Protein AF-A0A0P1IPS3-F1 (afdb_monomer)

Organism: NCBI:txid1715693

Foldseek 3Di:
DVVVVVVVVVVVVVDPPDDPVVVCVVVVVVVVLVVLVVVQVVVVVVLLVQLQVLLVVLQVVLLADPDADEPVNQVVSVVSSCVRSVAPDFKKKKKWKWFAAPVVRFIHTPFIDIDTPDDTDDPVNRRVCVVVDDDDDHLQMKIWIKMWGKDAGPDPSPPGIDIRIDIDIDGRDPHRTRHHDD

Structure (mmCIF, N/CA/C/O backbone):
data_AF-A0A0P1IPS3-F1
#
_entry.id   AF-A0A0P1IPS3-F1
#
loop_
_atom_site.group_PDB
_atom_site.id
_atom_site.type_symbol
_atom_site.labe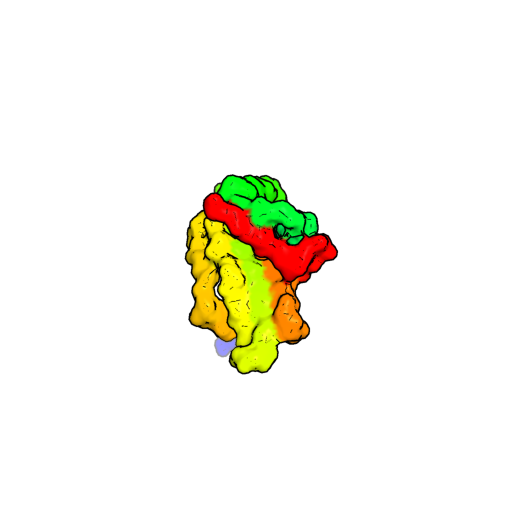l_atom_id
_atom_site.label_alt_id
_atom_site.label_comp_id
_atom_site.label_asym_id
_atom_site.label_entity_id
_atom_site.label_seq_id
_atom_site.pdbx_PDB_ins_code
_atom_site.Cartn_x
_atom_site.Cartn_y
_atom_site.Cartn_z
_atom_site.occupancy
_atom_site.B_iso_or_equiv
_atom_site.auth_seq_id
_atom_site.auth_comp_id
_atom_site.auth_asym_id
_atom_site.auth_atom_id
_atom_site.pdbx_PDB_model_num
ATOM 1 N N . MET A 1 1 ? -23.878 -20.417 36.120 1.00 55.56 1 MET A N 1
ATOM 2 C CA . MET A 1 1 ? -23.451 -19.011 36.309 1.00 55.56 1 MET A CA 1
ATOM 3 C C . MET A 1 1 ? -24.143 -18.070 35.320 1.00 55.56 1 MET A C 1
ATOM 5 O O . MET A 1 1 ? -24.856 -17.188 35.774 1.00 55.56 1 MET A O 1
ATOM 9 N N . PHE A 1 2 ? -24.076 -18.334 34.008 1.00 64.19 2 PHE A N 1
ATOM 10 C CA . PHE A 1 2 ? -24.737 -17.536 32.955 1.00 64.19 2 PHE A CA 1
ATOM 11 C C . PHE A 1 2 ? -26.251 -17.304 33.134 1.00 64.19 2 PHE A C 1
ATOM 13 O O . PHE A 1 2 ? -26.711 -16.180 32.969 1.00 64.19 2 PHE A O 1
ATOM 20 N N . LYS A 1 3 ? -27.027 -18.319 33.550 1.00 69.88 3 LYS A N 1
ATOM 21 C CA . LYS A 1 3 ? -28.484 -18.165 33.756 1.00 69.88 3 LYS A CA 1
ATOM 22 C C . LYS A 1 3 ? -28.847 -17.147 34.843 1.00 69.88 3 LYS A C 1
ATOM 24 O O . LYS A 1 3 ? -29.790 -16.393 34.667 1.00 69.88 3 LYS A O 1
ATOM 29 N N . LYS A 1 4 ? -28.082 -17.086 35.942 1.00 74.69 4 LYS A N 1
ATOM 30 C CA . LYS A 1 4 ? -28.314 -16.098 37.014 1.00 74.69 4 LYS A CA 1
ATOM 31 C C . LYS A 1 4 ? -28.021 -14.677 36.535 1.00 74.69 4 LYS A C 1
ATOM 33 O O . LYS A 1 4 ? -28.756 -13.764 36.882 1.00 74.69 4 LYS A O 1
ATOM 38 N N . PHE A 1 5 ? -26.986 -14.517 35.713 1.00 78.00 5 PHE A N 1
ATOM 39 C CA . PHE A 1 5 ? -26.635 -13.234 35.110 1.00 78.00 5 PHE A CA 1
ATOM 40 C C . PHE A 1 5 ? -27.706 -12.759 34.115 1.00 78.00 5 PHE A C 1
ATOM 42 O O . PHE A 1 5 ? -28.114 -11.606 34.159 1.00 78.00 5 PHE A O 1
ATOM 49 N N . GLN A 1 6 ? -28.250 -13.667 33.297 1.00 80.25 6 GLN A N 1
ATOM 50 C CA . GLN A 1 6 ? -29.370 -13.366 32.397 1.00 80.25 6 GLN A CA 1
ATOM 51 C C . GLN A 1 6 ? -30.649 -12.974 33.150 1.00 80.25 6 GLN A C 1
ATOM 53 O O . GLN A 1 6 ? -31.303 -12.009 32.769 1.00 80.25 6 GLN A O 1
ATOM 58 N N . THR A 1 7 ? -31.007 -13.681 34.229 1.00 81.31 7 THR A N 1
ATOM 59 C CA . THR A 1 7 ? -32.173 -13.318 35.054 1.00 81.31 7 THR A CA 1
ATOM 60 C C . THR A 1 7 ? -31.975 -11.975 35.755 1.00 81.31 7 THR A C 1
ATOM 62 O O . THR A 1 7 ? -32.913 -11.192 35.841 1.00 81.31 7 THR A O 1
ATOM 65 N N . PHE A 1 8 ? -30.755 -11.683 36.211 1.00 83.12 8 PHE A N 1
ATOM 66 C CA . PHE A 1 8 ? -30.420 -10.397 36.817 1.00 83.12 8 PHE A CA 1
ATOM 67 C C . PHE A 1 8 ? -30.545 -9.241 35.815 1.00 83.12 8 PHE A C 1
ATOM 69 O O . PHE A 1 8 ? -31.209 -8.256 36.114 1.00 83.12 8 PHE A O 1
ATOM 76 N N . LEU A 1 9 ? -29.991 -9.392 34.606 1.00 81.94 9 LEU A N 1
ATOM 77 C CA . LEU A 1 9 ? -30.118 -8.403 33.528 1.00 81.94 9 LEU A CA 1
ATOM 78 C C . LEU A 1 9 ? -31.572 -8.182 33.102 1.00 81.94 9 LEU A C 1
ATOM 80 O O . LEU A 1 9 ? -31.974 -7.046 32.877 1.00 81.94 9 LEU A O 1
ATOM 84 N N . LYS A 1 10 ? -32.368 -9.255 33.018 1.00 80.75 10 LYS A N 1
ATOM 85 C CA . LYS A 1 10 ? -33.788 -9.161 32.667 1.00 80.75 10 LYS A CA 1
ATOM 86 C C . LYS A 1 10 ? -34.586 -8.405 33.732 1.00 80.75 10 LYS A C 1
ATOM 88 O O . LYS A 1 10 ? -35.322 -7.489 33.393 1.00 80.75 10 LYS A O 1
ATOM 93 N N . ASN A 1 11 ? -34.402 -8.752 35.006 1.00 76.38 11 ASN A N 1
ATOM 94 C CA . ASN A 1 11 ? -35.085 -8.068 36.105 1.00 76.38 11 ASN A CA 1
ATOM 95 C C . ASN A 1 11 ? -34.649 -6.601 36.220 1.00 76.38 11 ASN A C 1
ATOM 97 O O . ASN A 1 11 ? -35.473 -5.758 36.538 1.00 76.38 11 ASN A O 1
ATOM 101 N N . PHE A 1 12 ? -33.378 -6.296 35.942 1.00 73.56 12 PHE A N 1
ATOM 102 C CA . PHE A 1 12 ? -32.877 -4.923 35.890 1.00 73.56 12 PHE A CA 1
ATOM 103 C C . PHE A 1 12 ? -33.505 -4.120 34.740 1.00 73.56 12 PHE A C 1
ATOM 105 O O . PHE A 1 12 ? -33.868 -2.969 34.937 1.00 73.56 12 PHE A O 1
ATOM 112 N N . ALA A 1 13 ? -33.683 -4.726 33.562 1.00 73.38 13 ALA A N 1
ATOM 113 C CA . ALA A 1 13 ? -34.329 -4.077 32.419 1.00 73.38 13 ALA A CA 1
ATOM 114 C C . ALA A 1 13 ? -35.844 -3.845 32.608 1.00 73.38 13 ALA A C 1
ATOM 116 O O . ALA A 1 13 ? -36.401 -2.950 31.982 1.00 73.38 13 ALA A O 1
ATOM 117 N N . GLU A 1 14 ? -36.512 -4.651 33.441 1.00 76.00 14 GLU A N 1
ATOM 118 C CA . GLU A 1 14 ? -37.949 -4.534 33.747 1.00 76.00 14 GLU A CA 1
ATOM 119 C C . GLU A 1 14 ? -38.242 -3.637 34.974 1.00 76.00 14 GLU A C 1
ATOM 121 O O . GLU A 1 14 ? -39.406 -3.324 35.234 1.00 76.00 14 GLU A O 1
ATOM 126 N N . ASP A 1 15 ? -37.226 -3.213 35.739 1.00 71.00 15 ASP A N 1
ATOM 127 C CA . ASP A 1 15 ? -37.414 -2.433 36.970 1.00 71.00 15 ASP A CA 1
ATOM 128 C C . ASP A 1 15 ? -37.572 -0.929 36.690 1.00 71.00 15 ASP A C 1
ATOM 130 O O . ASP A 1 15 ? -36.610 -0.207 36.449 1.00 71.00 15 ASP A O 1
ATOM 134 N N . SER A 1 16 ? -38.806 -0.431 36.780 1.00 66.56 16 SER A N 1
ATOM 135 C CA . SER A 1 16 ? -39.153 0.981 36.567 1.00 66.56 16 SER A CA 1
ATOM 136 C C . SER A 1 16 ? -38.986 1.865 37.815 1.00 66.56 16 SER A C 1
ATOM 138 O O . SER A 1 16 ? -39.529 2.970 37.866 1.00 66.56 16 SER A O 1
ATOM 140 N N . LYS A 1 17 ? -38.323 1.371 38.872 1.00 68.94 17 LYS A N 1
ATOM 141 C CA . LYS A 1 17 ? -38.096 2.113 40.130 1.00 68.94 17 LYS A CA 1
ATOM 142 C C . LYS A 1 17 ? -36.810 2.945 40.126 1.00 68.94 17 LYS A C 1
ATOM 144 O O . LYS A 1 17 ? -36.526 3.621 41.116 1.00 68.94 17 LYS A O 1
ATOM 149 N N . GLY A 1 18 ? -36.026 2.887 39.049 1.00 64.88 18 GLY A N 1
ATOM 150 C CA . GLY A 1 18 ? -34.821 3.690 38.877 1.00 64.88 18 GLY A CA 1
ATOM 151 C C . GLY A 1 18 ? -35.139 5.183 38.779 1.00 64.88 18 GLY A C 1
ATOM 152 O O . GLY A 1 18 ? -36.017 5.607 38.036 1.00 64.88 18 GLY A O 1
ATOM 153 N N . THR A 1 19 ? -34.411 6.012 39.525 1.00 79.12 19 THR A N 1
ATOM 154 C CA . THR A 1 19 ? -34.428 7.465 39.307 1.00 79.12 19 THR A CA 1
ATOM 155 C C . THR A 1 19 ? -33.750 7.763 37.969 1.00 79.12 19 THR A C 1
ATOM 157 O O . THR A 1 19 ? -32.658 7.254 37.729 1.00 79.12 19 THR A O 1
ATOM 160 N N . VAL A 1 20 ? -34.331 8.650 37.151 1.00 80.81 20 VAL A N 1
ATOM 161 C CA . VAL A 1 20 ? -33.798 9.100 35.840 1.00 80.81 20 VAL A CA 1
ATOM 162 C C . VAL A 1 20 ? -32.293 9.419 35.879 1.00 80.81 20 VAL A C 1
ATOM 164 O O . VAL A 1 20 ? -31.563 9.161 34.928 1.00 80.81 20 VAL A O 1
ATOM 167 N N . ALA A 1 21 ? -31.796 9.935 37.006 1.00 84.62 21 ALA A N 1
ATOM 168 C CA . ALA A 1 21 ? -30.376 10.205 37.223 1.00 84.62 21 ALA A CA 1
ATOM 169 C C . ALA A 1 21 ? -29.477 8.950 37.175 1.00 84.62 21 ALA A C 1
ATOM 171 O O . ALA A 1 21 ? -28.367 9.024 36.655 1.00 84.62 21 ALA A O 1
ATOM 172 N N . VAL A 1 22 ? -29.931 7.805 37.699 1.00 83.81 22 VAL A N 1
ATOM 173 C CA . VAL A 1 22 ? -29.173 6.538 37.693 1.00 83.81 22 VAL A CA 1
ATOM 174 C C . VAL A 1 22 ? -29.150 5.932 36.292 1.00 83.81 22 VAL A C 1
ATOM 176 O O . VAL A 1 22 ? -28.105 5.475 35.839 1.00 83.81 22 VAL A O 1
ATOM 179 N N . GLU A 1 23 ? -30.275 5.983 35.579 1.00 81.81 23 GLU A N 1
ATOM 180 C CA . GLU A 1 23 ? -30.354 5.542 34.182 1.00 81.81 23 GLU A CA 1
ATOM 181 C C . GLU A 1 23 ? -29.439 6.388 33.287 1.00 81.81 23 GLU A C 1
ATOM 183 O O . GLU A 1 23 ? -28.636 5.847 32.524 1.00 81.81 23 GLU A O 1
ATOM 188 N N . ALA A 1 24 ? -29.476 7.716 33.445 1.00 88.06 24 ALA A N 1
ATOM 189 C CA . ALA A 1 24 ? -28.597 8.631 32.725 1.00 88.06 24 ALA A CA 1
ATOM 190 C C . ALA A 1 24 ? -27.112 8.380 33.036 1.00 88.06 24 ALA A C 1
ATOM 192 O O . ALA A 1 24 ? -26.290 8.413 32.122 1.00 88.06 24 ALA A O 1
ATOM 193 N N . ALA A 1 25 ? -26.762 8.072 34.289 1.00 90.81 25 ALA A N 1
ATOM 194 C CA . ALA A 1 25 ? -25.384 7.777 34.686 1.00 90.81 25 ALA A CA 1
ATOM 195 C C . ALA A 1 25 ? -24.802 6.530 33.994 1.00 90.81 25 ALA A C 1
ATOM 197 O O . ALA A 1 25 ? -23.587 6.445 33.827 1.00 90.81 25 ALA A O 1
ATOM 198 N N . ILE A 1 26 ? -25.647 5.581 33.575 1.00 88.44 26 ILE A N 1
ATOM 199 C CA . ILE A 1 26 ? -25.227 4.359 32.872 1.00 88.44 26 ILE A CA 1
ATOM 200 C C . ILE A 1 26 ? -25.280 4.549 31.350 1.00 88.44 26 ILE A C 1
ATOM 202 O O . ILE A 1 26 ? -24.354 4.156 30.642 1.00 88.44 26 ILE A O 1
ATOM 206 N N . ILE A 1 27 ? -26.352 5.158 30.836 1.00 92.31 27 ILE A N 1
ATOM 207 C CA . ILE A 1 27 ? -26.581 5.300 29.392 1.00 92.31 27 ILE A CA 1
ATOM 208 C C . ILE A 1 27 ? -25.639 6.344 28.782 1.00 92.31 27 ILE A C 1
ATOM 210 O O . ILE A 1 27 ? -25.104 6.121 27.697 1.00 92.31 27 ILE A O 1
ATOM 214 N N . LEU A 1 28 ? -25.399 7.467 29.467 1.00 92.94 28 LEU A N 1
ATOM 215 C CA . LEU A 1 28 ? -24.612 8.570 28.914 1.00 92.94 28 LEU A CA 1
ATOM 216 C C . LEU A 1 28 ? -23.166 8.162 28.564 1.00 92.94 28 LEU A C 1
ATOM 218 O O . LEU A 1 28 ? -22.763 8.425 27.430 1.00 92.94 28 LEU A O 1
ATOM 222 N N . PRO A 1 29 ? -22.387 7.480 29.433 1.00 92.00 29 PRO A N 1
ATOM 223 C CA . PRO A 1 29 ? -21.047 7.013 29.067 1.00 92.00 29 PRO A CA 1
ATOM 224 C C . PRO A 1 29 ? -21.050 6.045 27.881 1.00 92.00 29 PRO A C 1
ATOM 226 O O . PRO A 1 29 ? -20.166 6.120 27.030 1.00 92.00 29 PRO A O 1
ATOM 229 N N . LEU A 1 30 ? -22.054 5.164 27.792 1.00 93.19 30 LEU A N 1
ATOM 230 C CA . LEU A 1 30 ? -22.177 4.200 26.698 1.00 93.19 30 LEU A CA 1
ATOM 231 C C . 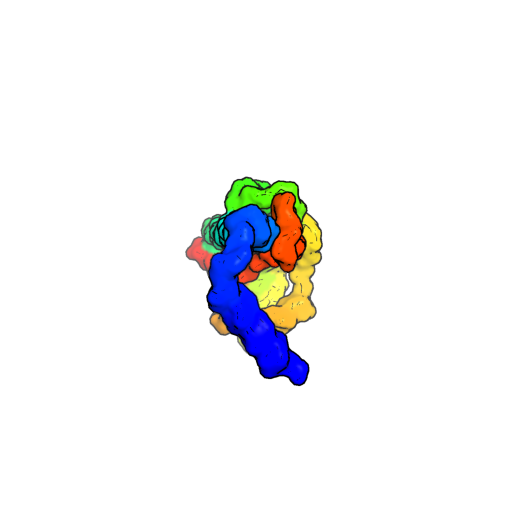LEU A 1 30 ? -22.494 4.892 25.367 1.00 93.19 30 LEU A C 1
ATOM 233 O O . LEU A 1 30 ? -21.919 4.532 24.340 1.00 93.19 30 LEU A O 1
ATOM 237 N N . LEU A 1 31 ? -23.363 5.906 25.379 1.00 94.44 31 LEU A N 1
ATOM 238 C CA . LEU A 1 31 ? -23.655 6.723 24.200 1.00 94.44 31 LEU A CA 1
ATOM 239 C C . LEU A 1 31 ? -22.430 7.523 23.753 1.00 94.44 31 LEU A C 1
ATOM 241 O O . LEU A 1 31 ? -22.106 7.513 22.568 1.00 94.44 31 LEU A O 1
ATOM 245 N N . MET A 1 32 ? -21.726 8.160 24.692 1.00 92.88 32 MET A N 1
ATOM 246 C CA . MET A 1 32 ? -20.494 8.897 24.400 1.00 92.88 32 MET A CA 1
ATOM 247 C C . MET A 1 32 ? -19.433 7.979 23.791 1.00 92.88 32 MET A C 1
ATOM 249 O O . MET A 1 32 ? -18.875 8.299 22.743 1.00 92.88 32 MET A O 1
ATOM 253 N N . TRP A 1 33 ? -19.210 6.808 24.393 1.00 92.50 33 TRP A N 1
ATOM 254 C CA . TRP A 1 33 ? -18.282 5.812 23.865 1.00 92.50 33 TRP A CA 1
ATOM 255 C C . TRP A 1 33 ? -18.690 5.337 22.467 1.00 92.50 33 TRP A C 1
ATOM 257 O O . TRP A 1 33 ? -17.852 5.297 21.572 1.00 92.50 33 TRP A O 1
ATOM 267 N N . SER A 1 34 ? -19.975 5.041 22.247 1.00 93.06 34 SER A N 1
ATOM 268 C CA . SER A 1 34 ? -20.475 4.572 20.947 1.00 93.06 34 SER A CA 1
ATOM 269 C C . SER A 1 34 ? -20.324 5.633 19.855 1.00 93.06 34 SER A C 1
ATOM 271 O O . SER A 1 34 ? -19.940 5.312 18.733 1.00 93.06 34 SER A O 1
ATOM 273 N N . TYR A 1 35 ? -20.586 6.901 20.182 1.00 94.06 35 TYR A N 1
ATOM 274 C CA . TYR A 1 35 ? -20.403 8.021 19.261 1.00 94.06 35 TYR A CA 1
ATOM 275 C C . TYR A 1 35 ? -18.925 8.221 18.898 1.00 94.06 35 TYR A C 1
ATOM 277 O O . TYR A 1 35 ? -18.587 8.328 17.721 1.00 94.06 35 TYR A O 1
ATOM 285 N N . MET A 1 36 ? -18.035 8.201 19.896 1.00 93.94 36 MET A N 1
ATOM 286 C CA . MET A 1 36 ? -16.587 8.278 19.674 1.00 93.94 36 MET A CA 1
ATOM 287 C C . MET A 1 36 ? -16.090 7.097 18.838 1.00 93.94 36 MET A C 1
ATOM 289 O O . MET A 1 36 ? -15.319 7.292 17.904 1.00 93.94 36 MET A O 1
ATOM 293 N N . ALA A 1 37 ? -16.559 5.882 19.134 1.00 93.00 37 ALA A N 1
ATOM 294 C CA . ALA A 1 37 ? -16.223 4.696 18.360 1.00 93.00 37 ALA A CA 1
ATOM 295 C C . ALA A 1 37 ? -16.650 4.862 16.897 1.00 93.00 37 ALA A C 1
ATOM 297 O O . ALA A 1 37 ? -15.822 4.702 16.007 1.00 93.00 37 ALA A O 1
ATOM 298 N N . MET A 1 38 ? -17.902 5.253 16.642 1.00 94.19 38 MET A N 1
ATOM 299 C CA . MET A 1 38 ? -18.405 5.490 15.286 1.00 94.19 38 MET A CA 1
ATOM 300 C C . MET A 1 38 ? -17.550 6.507 14.519 1.00 94.19 38 MET A C 1
ATOM 302 O O . MET A 1 38 ? -17.214 6.253 13.363 1.00 94.19 38 MET A O 1
ATOM 306 N N . TYR A 1 39 ? -17.175 7.618 15.159 1.00 94.12 39 TYR A N 1
ATOM 307 C CA . TYR A 1 39 ? -16.299 8.625 14.560 1.00 94.12 39 TYR A CA 1
ATOM 308 C C . TYR A 1 39 ? -14.936 8.037 14.166 1.00 94.12 39 TYR A C 1
ATOM 310 O O . TYR A 1 39 ? -14.534 8.163 13.015 1.00 94.12 39 TYR A O 1
ATOM 318 N N . ILE A 1 40 ? -14.262 7.340 15.088 1.00 93.38 40 ILE A N 1
ATOM 319 C CA . ILE A 1 40 ? -12.933 6.758 14.840 1.00 93.38 40 ILE A CA 1
ATOM 320 C C . ILE A 1 40 ? -12.984 5.671 13.762 1.00 93.38 40 ILE A C 1
ATOM 322 O O . ILE A 1 40 ? -12.102 5.604 12.913 1.00 93.38 40 ILE A O 1
ATOM 326 N N . PHE A 1 41 ? -14.022 4.830 13.748 1.00 91.50 41 PHE A N 1
ATOM 327 C CA . PHE A 1 41 ? -14.188 3.843 12.680 1.00 91.50 41 PHE A CA 1
ATOM 328 C C . PHE A 1 41 ? -14.367 4.519 11.321 1.00 91.50 41 PHE A C 1
ATOM 330 O O . PHE A 1 41 ? -13.727 4.109 10.356 1.00 91.50 41 PHE A O 1
ATOM 337 N N . PHE A 1 42 ? -15.222 5.540 11.235 1.00 93.12 42 PHE A N 1
ATOM 338 C CA . PHE A 1 42 ? -15.430 6.280 9.992 1.00 93.12 42 PHE A CA 1
ATOM 339 C C . PHE A 1 42 ? -14.131 6.913 9.486 1.00 93.12 42 PHE A C 1
ATOM 341 O O . PHE A 1 42 ? -13.790 6.746 8.317 1.00 93.12 42 PHE A O 1
ATOM 348 N N . ASP A 1 43 ? -13.399 7.575 10.376 1.00 92.19 43 ASP A N 1
ATOM 349 C CA . ASP A 1 43 ? -12.115 8.205 10.087 1.00 92.19 43 ASP A CA 1
ATOM 350 C C . ASP A 1 43 ? -11.086 7.182 9.572 1.00 92.19 43 ASP A C 1
ATOM 352 O O . ASP A 1 43 ? -10.558 7.331 8.472 1.00 92.19 43 ASP A O 1
ATOM 356 N N . ALA A 1 44 ? -10.925 6.049 10.263 1.00 90.94 44 ALA A N 1
ATOM 357 C CA . ALA A 1 44 ? -10.040 4.967 9.830 1.00 90.94 44 ALA A CA 1
ATOM 358 C C . ALA A 1 44 ? -10.387 4.425 8.427 1.00 90.94 44 ALA A C 1
ATOM 360 O O . ALA A 1 44 ? -9.500 4.190 7.600 1.00 90.94 44 ALA A O 1
ATOM 361 N N . TYR A 1 45 ? -11.678 4.224 8.131 1.00 91.50 45 TYR A N 1
ATOM 362 C CA . TYR A 1 45 ? -12.123 3.787 6.802 1.00 91.50 45 TYR A CA 1
ATOM 363 C C . TYR A 1 45 ? -11.889 4.855 5.731 1.00 91.50 45 TYR A C 1
ATOM 365 O O . TYR A 1 45 ? -11.524 4.515 4.603 1.00 91.50 45 TYR A O 1
ATOM 373 N N . GLN A 1 46 ? -12.088 6.128 6.070 1.00 92.12 46 GLN A N 1
ATOM 374 C CA . GLN A 1 46 ? -11.844 7.246 5.170 1.00 92.12 46 GLN A CA 1
ATOM 375 C C . GLN A 1 46 ? -10.356 7.341 4.815 1.00 92.12 46 GLN A C 1
ATOM 377 O O . GLN A 1 46 ? -10.028 7.356 3.625 1.00 92.12 46 GLN A O 1
ATOM 382 N N . THR A 1 47 ? -9.461 7.302 5.808 1.00 91.56 47 THR A N 1
ATOM 383 C CA . THR A 1 47 ? -8.008 7.272 5.589 1.00 91.56 47 THR A CA 1
ATOM 384 C C . THR A 1 47 ? -7.616 6.076 4.732 1.00 91.56 47 THR A C 1
ATOM 386 O O . THR A 1 47 ? -6.933 6.236 3.723 1.00 91.56 47 THR A O 1
ATOM 389 N N . ARG A 1 48 ? -8.113 4.873 5.052 1.00 92.12 48 ARG A N 1
ATOM 390 C CA . ARG A 1 48 ? -7.835 3.676 4.248 1.00 92.12 48 ARG A CA 1
ATOM 391 C C . ARG A 1 48 ? -8.263 3.843 2.791 1.00 92.12 48 ARG A C 1
ATOM 393 O O . ARG A 1 48 ? -7.488 3.534 1.889 1.00 92.12 48 ARG A O 1
ATOM 400 N N . SER A 1 49 ? -9.471 4.358 2.556 1.00 93.88 49 SER A N 1
ATOM 401 C CA . SER A 1 49 ? -9.975 4.587 1.201 1.00 93.88 49 SER A CA 1
ATOM 402 C C . SER A 1 49 ? -9.130 5.607 0.440 1.00 93.88 49 SER A C 1
ATOM 404 O O . SER A 1 49 ? -8.886 5.418 -0.753 1.00 93.88 49 SER A O 1
ATOM 406 N N . SER A 1 50 ? -8.692 6.681 1.105 1.00 93.62 50 SER A N 1
ATOM 407 C CA . SER A 1 50 ? -7.845 7.702 0.481 1.00 93.62 50 SER A CA 1
ATOM 408 C C . SER A 1 50 ? -6.480 7.131 0.100 1.00 93.62 50 SER A C 1
ATOM 410 O O . SER A 1 50 ? -6.054 7.254 -1.047 1.00 93.62 50 SER A O 1
ATOM 412 N N . THR A 1 51 ? -5.849 6.397 1.017 1.00 93.38 51 THR A N 1
ATOM 413 C CA . THR A 1 51 ? -4.557 5.734 0.804 1.00 93.38 51 THR A CA 1
ATOM 414 C C . THR A 1 51 ? -4.597 4.727 -0.346 1.00 93.38 51 THR A C 1
ATOM 416 O O . THR A 1 51 ? -3.709 4.733 -1.200 1.00 93.38 51 THR A O 1
ATOM 419 N N . GLU A 1 52 ? -5.639 3.894 -0.427 1.00 94.44 52 GLU A N 1
ATOM 420 C CA . GLU A 1 52 ? -5.804 2.940 -1.532 1.00 94.44 52 GLU A CA 1
ATOM 421 C C . GLU A 1 52 ? -5.960 3.675 -2.878 1.00 94.44 52 GLU A C 1
ATOM 423 O O . GLU A 1 52 ? -5.275 3.348 -3.850 1.00 94.44 52 GLU A O 1
ATOM 428 N N . LYS A 1 53 ? -6.794 4.724 -2.944 1.00 95.75 53 LYS A N 1
ATOM 429 C CA . LYS A 1 53 ? -6.968 5.543 -4.162 1.00 95.75 53 LYS A CA 1
ATOM 430 C C . LYS A 1 53 ? -5.680 6.257 -4.575 1.00 95.75 53 LYS A C 1
ATOM 432 O O . LYS A 1 53 ? -5.376 6.326 -5.769 1.00 95.75 53 LYS A O 1
ATOM 437 N N . ALA A 1 54 ? -4.916 6.765 -3.611 1.00 95.88 54 ALA A N 1
ATOM 438 C CA . ALA A 1 54 ? -3.617 7.380 -3.850 1.00 95.88 54 ALA A CA 1
ATOM 439 C C . ALA A 1 54 ? -2.646 6.368 -4.473 1.00 95.88 54 ALA A C 1
ATOM 441 O O . ALA A 1 54 ? -2.048 6.647 -5.511 1.00 95.88 54 ALA A O 1
ATOM 442 N N . ALA A 1 55 ? -2.555 5.159 -3.913 1.00 95.62 55 ALA A N 1
ATOM 443 C CA . ALA A 1 55 ? -1.700 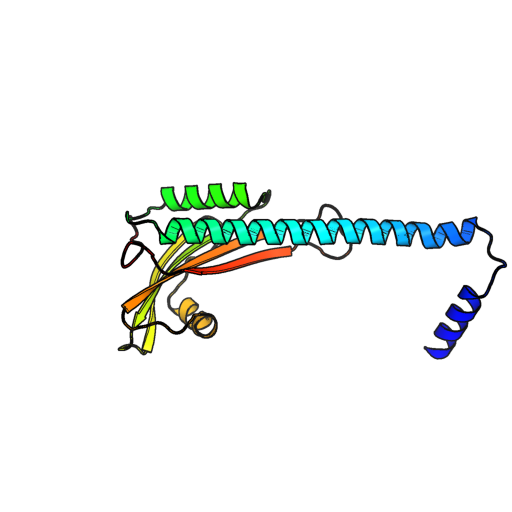4.098 -4.441 1.00 95.62 55 ALA A CA 1
ATOM 444 C C . ALA A 1 55 ? -2.092 3.688 -5.875 1.00 95.62 55 ALA A C 1
ATOM 446 O O . ALA A 1 55 ? -1.222 3.556 -6.739 1.00 95.62 55 ALA A O 1
ATOM 447 N N . PHE A 1 56 ? -3.395 3.566 -6.167 1.00 96.38 56 PHE A N 1
ATOM 448 C CA . PHE A 1 56 ? -3.881 3.322 -7.533 1.00 96.38 56 PHE A CA 1
ATOM 449 C C . PHE A 1 56 ? -3.520 4.452 -8.496 1.00 96.38 56 PHE A C 1
ATOM 451 O O . PHE A 1 56 ? -3.159 4.185 -9.640 1.00 96.38 56 PHE A O 1
ATOM 458 N N . THR A 1 57 ? -3.578 5.702 -8.037 1.00 96.81 57 THR A N 1
ATOM 459 C CA . THR A 1 57 ? -3.203 6.868 -8.846 1.00 96.81 57 THR A CA 1
ATOM 460 C C . THR A 1 57 ? -1.723 6.820 -9.221 1.00 96.81 57 THR A C 1
ATOM 462 O O . THR A 1 57 ? -1.389 6.966 -10.394 1.00 96.81 57 THR A O 1
ATOM 465 N N . ILE A 1 58 ? -0.839 6.533 -8.259 1.00 96.81 58 ILE A N 1
ATOM 466 C CA . ILE A 1 58 ? 0.597 6.361 -8.523 1.00 96.81 58 ILE A CA 1
ATOM 467 C C . ILE A 1 58 ? 0.841 5.205 -9.501 1.00 96.81 58 ILE A C 1
ATOM 469 O O . ILE A 1 58 ? 1.604 5.356 -10.453 1.00 96.81 58 ILE A O 1
ATOM 473 N N . SER A 1 59 ? 0.158 4.072 -9.319 1.00 96.75 59 SER A N 1
ATOM 474 C CA . SER A 1 59 ? 0.272 2.931 -10.233 1.00 96.75 59 SER A CA 1
ATOM 475 C C . SER A 1 59 ? -0.184 3.265 -11.660 1.00 96.75 59 SER A C 1
ATOM 477 O O . SER A 1 59 ? 0.485 2.885 -12.621 1.00 96.75 59 SER A O 1
ATOM 479 N N . ASP A 1 60 ? -1.273 4.024 -11.824 1.00 96.31 60 ASP A N 1
ATOM 480 C CA . ASP A 1 60 ? -1.744 4.455 -13.146 1.00 96.31 60 ASP A CA 1
ATOM 481 C C . ASP A 1 60 ? -0.756 5.421 -13.817 1.00 96.31 60 ASP A C 1
ATOM 483 O O . ASP A 1 60 ? -0.484 5.253 -15.007 1.00 96.31 60 ASP A O 1
ATOM 487 N N . ILE A 1 61 ? -0.174 6.368 -13.069 1.00 96.56 61 ILE A N 1
ATOM 488 C CA . ILE A 1 61 ? 0.872 7.276 -13.574 1.00 96.56 61 ILE A CA 1
ATOM 489 C C . ILE A 1 61 ? 2.074 6.468 -14.073 1.00 96.56 61 ILE A C 1
ATOM 491 O O . ILE A 1 61 ? 2.445 6.589 -15.240 1.00 96.56 61 ILE A O 1
ATOM 495 N N . LEU A 1 62 ? 2.617 5.578 -13.235 1.00 96.50 62 LEU A N 1
ATOM 496 C CA . LEU A 1 62 ? 3.769 4.738 -13.582 1.00 96.50 62 LEU A CA 1
ATOM 497 C C . LEU A 1 62 ? 3.488 3.841 -14.793 1.00 96.50 62 LEU A C 1
ATOM 499 O O . LEU A 1 62 ? 4.351 3.666 -15.646 1.00 96.50 62 LEU A O 1
ATOM 503 N N . SER A 1 63 ? 2.268 3.310 -14.916 1.00 96.81 63 SER A N 1
ATOM 504 C CA . SER A 1 63 ? 1.889 2.467 -16.058 1.00 96.81 63 SER A CA 1
ATOM 505 C C . SER A 1 63 ? 1.927 3.195 -17.402 1.00 96.81 63 SER A C 1
ATOM 507 O O . SER A 1 63 ? 2.035 2.558 -18.449 1.00 96.81 63 SER A O 1
ATOM 509 N N . ARG A 1 64 ? 1.813 4.525 -17.396 1.00 96.00 64 ARG A N 1
ATOM 510 C CA . ARG A 1 64 ? 1.797 5.361 -18.602 1.00 96.00 64 ARG A CA 1
ATOM 511 C C . ARG A 1 64 ? 3.138 6.032 -18.874 1.00 96.00 64 ARG A C 1
ATOM 513 O O . ARG A 1 64 ? 3.263 6.707 -19.892 1.00 96.00 64 ARG A O 1
ATOM 520 N N . GLU A 1 65 ? 4.109 5.865 -17.988 1.00 95.75 65 GLU A N 1
ATOM 521 C CA . GLU A 1 65 ? 5.425 6.457 -18.144 1.00 95.75 65 GLU A CA 1
ATOM 522 C C . GLU A 1 65 ? 6.211 5.699 -19.220 1.00 95.75 65 GLU A C 1
ATOM 524 O O . GLU A 1 65 ? 6.282 4.469 -19.223 1.00 95.75 65 GLU A O 1
ATOM 529 N N . THR A 1 66 ? 6.762 6.444 -20.175 1.00 93.00 66 THR A N 1
ATOM 530 C CA . THR A 1 66 ? 7.542 5.881 -21.290 1.00 93.00 66 THR A CA 1
ATOM 531 C C . THR A 1 66 ? 9.017 6.230 -21.195 1.00 93.00 66 THR A C 1
ATOM 533 O O . THR A 1 66 ? 9.839 5.581 -21.840 1.00 93.00 66 THR A O 1
ATOM 536 N N . ALA A 1 67 ? 9.356 7.281 -20.444 1.00 93.81 67 ALA A N 1
ATOM 537 C CA . ALA A 1 67 ? 10.739 7.624 -20.169 1.00 93.81 67 ALA A CA 1
ATOM 538 C C . ALA A 1 67 ? 11.296 6.729 -19.055 1.00 93.81 67 ALA A C 1
ATOM 540 O O . ALA A 1 67 ? 10.552 6.162 -18.253 1.00 93.81 67 ALA A O 1
ATOM 541 N N . ALA A 1 68 ? 12.622 6.609 -19.000 1.00 94.31 68 ALA A N 1
ATOM 542 C CA . ALA A 1 68 ? 13.258 5.993 -17.848 1.00 94.31 68 ALA A CA 1
ATOM 543 C C . ALA A 1 68 ? 13.042 6.879 -16.611 1.00 94.31 68 ALA A C 1
ATOM 545 O O . ALA A 1 68 ? 13.209 8.098 -16.686 1.00 94.31 68 ALA A O 1
ATOM 546 N N . ILE A 1 69 ? 12.673 6.266 -15.489 1.00 95.94 69 ILE A N 1
ATOM 547 C CA . ILE A 1 69 ? 12.474 6.953 -14.209 1.00 95.94 69 ILE A CA 1
ATOM 548 C C . ILE A 1 69 ? 13.718 6.845 -13.337 1.00 95.94 69 ILE A C 1
ATOM 550 O O . ILE A 1 69 ? 14.477 5.888 -13.450 1.00 95.94 69 ILE A O 1
ATOM 554 N N . ASP A 1 70 ? 13.915 7.810 -12.449 1.00 95.88 70 ASP A N 1
ATOM 555 C CA . ASP A 1 70 ? 15.069 7.879 -1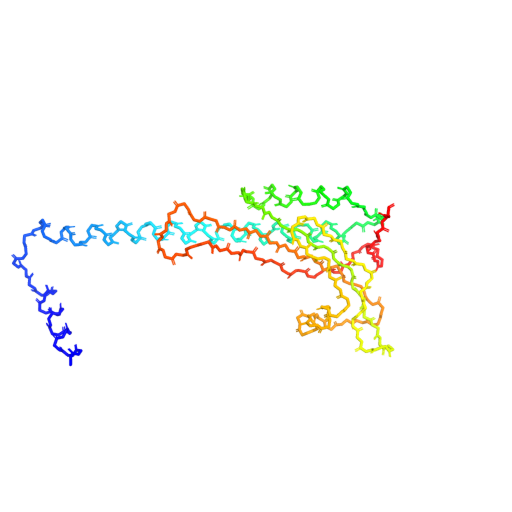1.560 1.00 95.88 70 ASP A CA 1
ATOM 556 C C . ASP A 1 70 ? 14.650 8.020 -10.086 1.00 95.88 70 ASP A C 1
ATOM 558 O O . ASP A 1 70 ? 13.468 8.018 -9.713 1.00 95.88 70 ASP A O 1
ATOM 562 N N . THR A 1 71 ? 15.647 8.161 -9.212 1.00 94.56 71 THR A N 1
ATOM 563 C CA . THR A 1 71 ? 15.428 8.368 -7.773 1.00 94.56 71 THR A CA 1
ATOM 564 C C . THR A 1 71 ? 14.607 9.623 -7.471 1.00 94.56 71 THR A C 1
ATOM 566 O O . THR A 1 71 ? 13.780 9.595 -6.553 1.00 94.56 71 THR A O 1
ATOM 569 N N . THR A 1 72 ? 14.797 10.697 -8.245 1.00 95.31 72 THR A N 1
ATOM 570 C CA . THR A 1 72 ? 14.073 11.966 -8.102 1.00 95.31 72 THR A CA 1
ATOM 571 C C . THR A 1 72 ? 12.599 11.792 -8.444 1.00 95.31 72 THR A C 1
ATOM 573 O O . THR A 1 72 ? 11.730 12.233 -7.691 1.00 95.31 72 THR A O 1
ATOM 576 N N . TYR A 1 73 ? 12.299 11.104 -9.546 1.00 96.25 73 TYR A N 1
ATOM 577 C CA . TYR A 1 73 ? 10.941 10.768 -9.949 1.00 96.25 73 TYR A CA 1
ATOM 578 C C . TYR A 1 73 ? 10.241 9.967 -8.854 1.00 96.25 73 TYR A C 1
ATOM 580 O O . TYR A 1 73 ? 9.139 10.322 -8.437 1.00 96.25 73 TYR A O 1
ATOM 588 N N . LEU A 1 74 ? 10.899 8.933 -8.318 1.00 94.88 74 LEU A N 1
ATOM 589 C CA . LEU A 1 74 ? 10.320 8.106 -7.261 1.00 94.88 74 LEU A CA 1
ATOM 590 C C . LEU A 1 74 ? 10.085 8.896 -5.959 1.00 94.88 74 LEU A C 1
ATOM 592 O O . LEU A 1 74 ? 9.062 8.703 -5.300 1.00 94.88 74 LEU A O 1
ATOM 596 N N . ALA A 1 75 ? 10.987 9.816 -5.601 1.00 94.12 75 ALA A N 1
ATOM 597 C CA . ALA A 1 75 ? 10.803 10.711 -4.456 1.00 94.12 75 ALA A CA 1
ATOM 598 C C . ALA A 1 75 ? 9.601 11.651 -4.652 1.00 94.12 75 ALA A C 1
ATOM 600 O O . ALA A 1 75 ? 8.793 11.826 -3.738 1.00 94.12 75 ALA A O 1
ATOM 601 N N . ASN A 1 76 ? 9.430 12.192 -5.860 1.00 94.94 76 ASN A N 1
ATOM 602 C CA . ASN A 1 76 ? 8.270 13.010 -6.205 1.00 94.94 76 ASN A CA 1
ATOM 603 C C . ASN A 1 76 ? 6.972 12.191 -6.168 1.00 94.94 76 ASN A C 1
ATOM 605 O O . ASN A 1 76 ? 5.975 12.667 -5.635 1.00 94.94 76 ASN A O 1
ATOM 609 N N . MET A 1 77 ? 6.980 10.947 -6.659 1.00 95.12 77 MET A N 1
ATOM 610 C CA . MET A 1 77 ? 5.817 10.053 -6.578 1.00 95.12 77 MET A CA 1
ATOM 611 C C . MET A 1 77 ? 5.415 9.761 -5.136 1.00 95.12 77 MET A C 1
ATOM 613 O O . MET A 1 77 ? 4.227 9.771 -4.818 1.00 95.12 77 MET A O 1
ATOM 617 N N . ARG A 1 78 ? 6.388 9.562 -4.242 1.00 93.56 78 ARG A N 1
ATOM 618 C CA . ARG A 1 78 ? 6.114 9.455 -2.808 1.00 93.56 78 ARG A CA 1
ATOM 619 C C . ARG A 1 78 ? 5.493 10.744 -2.265 1.00 93.56 78 ARG A C 1
ATOM 621 O O . ARG A 1 78 ? 4.478 10.672 -1.592 1.00 93.56 78 ARG A O 1
ATOM 628 N N . SER A 1 79 ? 6.042 11.913 -2.592 1.00 93.38 79 SER A N 1
ATOM 629 C CA . SER A 1 79 ? 5.465 13.186 -2.137 1.00 93.38 79 SER A CA 1
ATOM 630 C C . SER A 1 79 ? 4.025 13.390 -2.626 1.00 93.38 79 SER A C 1
ATOM 632 O O . SER A 1 79 ? 3.193 13.897 -1.874 1.00 93.38 79 SER A O 1
ATOM 634 N N . LEU A 1 80 ? 3.706 12.968 -3.854 1.00 94.50 80 LEU A N 1
ATOM 635 C CA . LEU A 1 80 ? 2.331 12.970 -4.357 1.00 94.50 80 LEU A CA 1
ATOM 636 C C . LEU A 1 80 ? 1.443 11.976 -3.601 1.00 94.50 80 LEU A C 1
ATOM 638 O O . LEU A 1 80 ? 0.303 12.303 -3.285 1.00 94.50 80 LEU A O 1
ATOM 642 N N . PHE A 1 81 ? 1.951 10.783 -3.289 1.00 94.31 81 PHE A N 1
ATOM 643 C CA . PHE A 1 81 ? 1.233 9.811 -2.467 1.00 94.31 81 PHE A CA 1
ATOM 644 C C . PHE A 1 81 ? 0.919 10.365 -1.072 1.00 94.31 81 PHE A C 1
ATOM 646 O O . PHE A 1 81 ? -0.217 10.244 -0.620 1.00 94.31 81 PHE A O 1
ATOM 653 N N . ASP A 1 82 ? 1.881 11.019 -0.424 1.00 92.38 82 ASP A N 1
ATOM 654 C CA . ASP A 1 82 ? 1.716 11.624 0.904 1.00 92.38 82 ASP A CA 1
ATOM 655 C C . ASP A 1 82 ? 0.617 12.695 0.875 1.00 92.38 82 ASP A C 1
ATOM 657 O O . ASP A 1 82 ? -0.278 12.706 1.718 1.00 92.38 82 ASP A O 1
ATOM 661 N N . MET A 1 83 ? 0.616 13.528 -0.171 1.00 92.88 83 MET A N 1
ATOM 662 C CA . MET A 1 83 ? -0.402 14.557 -0.383 1.00 92.88 83 MET A CA 1
ATOM 663 C C . MET A 1 83 ? -1.803 13.973 -0.617 1.00 92.88 83 MET A C 1
ATOM 665 O O . MET A 1 83 ? -2.777 14.498 -0.089 1.00 92.88 83 MET A O 1
ATOM 669 N N . LEU A 1 84 ? -1.921 12.908 -1.416 1.00 93.69 84 LEU A N 1
ATOM 670 C CA . LEU A 1 84 ? -3.213 12.296 -1.753 1.00 93.69 84 LEU A CA 1
ATOM 671 C C . LEU A 1 84 ? -3.775 11.419 -0.629 1.00 93.69 84 LEU A C 1
ATOM 673 O O . LEU A 1 84 ? -4.989 11.317 -0.477 1.00 93.69 84 LEU A O 1
ATOM 677 N N . SER A 1 85 ? -2.905 10.754 0.128 1.00 91.50 85 SER A N 1
ATOM 678 C CA . SER A 1 85 ? -3.306 9.895 1.246 1.00 91.50 85 SER A CA 1
ATOM 679 C C . SER A 1 85 ? -3.652 10.680 2.512 1.00 91.50 85 SER A C 1
ATOM 681 O O . SER A 1 85 ? -4.169 10.075 3.447 1.00 91.50 85 SER A O 1
ATOM 683 N N . GLU A 1 86 ? -3.406 11.998 2.529 1.00 87.38 86 GLU A N 1
ATOM 684 C CA . GLU A 1 86 ? -3.586 12.870 3.701 1.00 87.38 86 GLU A CA 1
ATOM 685 C C . GLU A 1 86 ? -2.879 12.294 4.943 1.00 87.38 86 GLU A C 1
ATOM 687 O O . GLU A 1 86 ? -3.392 12.332 6.059 1.00 87.38 86 GLU A O 1
ATOM 692 N N . SER A 1 87 ? -1.707 11.683 4.737 1.00 75.88 87 SER A N 1
ATOM 693 C CA . SER A 1 87 ? -0.980 10.996 5.799 1.00 75.88 87 SER A CA 1
ATOM 694 C C . SER A 1 87 ? -0.005 11.950 6.485 1.00 75.88 87 SER A C 1
ATOM 696 O O . SER A 1 87 ? 0.947 12.421 5.867 1.00 75.88 87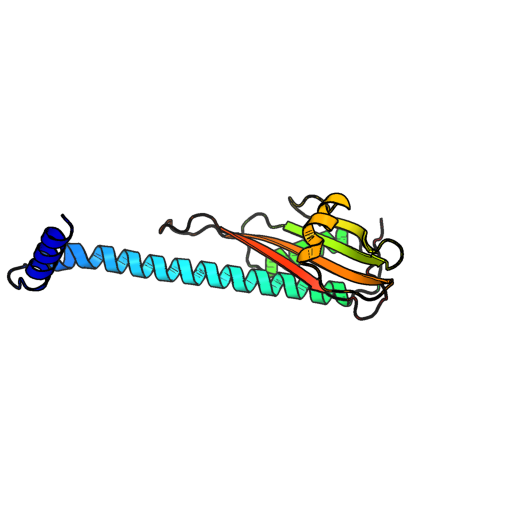 SER A O 1
ATOM 698 N N . ASP A 1 88 ? -0.214 12.181 7.782 1.00 69.62 88 ASP A N 1
ATOM 699 C CA . ASP A 1 88 ? 0.701 12.958 8.632 1.00 69.62 88 ASP A CA 1
ATOM 700 C C . ASP A 1 88 ? 1.899 12.127 9.147 1.00 69.62 88 ASP A C 1
ATOM 702 O O . ASP A 1 88 ? 2.872 12.674 9.675 1.00 69.62 88 ASP A O 1
ATOM 706 N N . SER A 1 89 ? 1.851 10.800 8.983 1.00 72.94 89 SER A N 1
ATOM 707 C CA . SER A 1 89 ? 2.866 9.853 9.463 1.00 72.94 89 SER A CA 1
ATOM 708 C C . SER A 1 89 ? 3.834 9.423 8.354 1.00 72.94 89 SER A C 1
ATOM 710 O O . SER A 1 89 ? 3.630 9.655 7.163 1.00 72.94 89 SER A O 1
ATOM 712 N N . ALA A 1 90 ? 4.922 8.748 8.737 1.00 76.19 90 ALA A N 1
ATOM 713 C CA . ALA A 1 90 ? 5.890 8.229 7.777 1.00 76.19 90 ALA A CA 1
ATOM 714 C C . ALA A 1 90 ? 5.239 7.199 6.837 1.00 76.19 90 ALA A C 1
ATOM 716 O O . ALA A 1 90 ? 4.903 6.091 7.246 1.00 76.19 90 ALA A O 1
ATOM 717 N N . THR A 1 91 ? 5.117 7.539 5.560 1.00 88.00 91 THR A N 1
ATOM 718 C CA . THR A 1 91 ? 4.636 6.641 4.500 1.00 88.00 91 THR A CA 1
ATOM 719 C C . THR A 1 91 ? 5.769 5.785 3.935 1.00 88.00 91 THR A C 1
ATOM 721 O O . THR A 1 91 ? 6.940 5.951 4.298 1.00 88.00 91 THR A O 1
ATOM 724 N N . GLY A 1 92 ? 5.458 4.879 3.017 1.00 91.38 92 GLY A N 1
ATOM 725 C CA . GLY A 1 92 ? 6.417 4.121 2.218 1.00 91.38 92 GLY A CA 1
ATOM 726 C C . GLY A 1 92 ? 5.922 3.950 0.797 1.00 91.38 92 GLY A C 1
ATOM 727 O O . GLY A 1 92 ? 4.732 3.729 0.593 1.00 91.38 92 GLY A O 1
ATOM 728 N N . LEU A 1 93 ? 6.845 3.984 -0.162 1.00 94.56 93 LEU A N 1
ATOM 729 C CA . LEU A 1 93 ? 6.597 3.605 -1.547 1.00 94.56 93 LEU A CA 1
ATOM 730 C C . LEU A 1 93 ? 7.691 2.636 -2.003 1.00 94.56 93 LEU A C 1
ATOM 732 O O . LEU A 1 93 ? 8.879 2.946 -1.909 1.00 94.56 93 LEU A O 1
ATOM 736 N N . ARG A 1 94 ? 7.291 1.473 -2.508 1.00 96.06 94 ARG A N 1
ATOM 737 C CA . ARG A 1 94 ? 8.147 0.542 -3.238 1.00 96.06 94 ARG A CA 1
ATOM 738 C C . ARG A 1 94 ? 7.567 0.351 -4.626 1.00 96.06 94 ARG A C 1
ATOM 740 O O . ARG A 1 94 ? 6.385 0.058 -4.775 1.00 96.06 94 ARG A O 1
ATOM 747 N N . VAL A 1 95 ? 8.417 0.512 -5.629 1.00 96.62 95 VAL A N 1
ATOM 748 C CA . VAL A 1 95 ? 8.083 0.227 -7.020 1.00 96.62 95 VAL A CA 1
ATOM 749 C C . VAL A 1 95 ? 9.051 -0.831 -7.505 1.00 96.62 95 VAL A C 1
ATOM 751 O O . VAL A 1 95 ? 10.267 -0.679 -7.381 1.00 96.62 95 VAL A O 1
ATOM 754 N N . SER A 1 96 ? 8.501 -1.915 -8.029 1.00 96.19 96 SER A N 1
ATOM 755 C CA . SER A 1 96 ? 9.270 -3.002 -8.616 1.00 96.19 96 SER A CA 1
ATOM 756 C C . SER A 1 96 ? 8.717 -3.316 -9.991 1.00 96.19 96 SER A C 1
ATOM 758 O O . SER A 1 96 ? 7.515 -3.191 -10.219 1.00 96.19 96 SER A O 1
ATOM 760 N N . VAL A 1 97 ? 9.580 -3.742 -10.899 1.00 96.44 97 VAL A N 1
ATOM 761 C CA . VAL A 1 97 ? 9.159 -4.301 -12.180 1.00 96.44 97 VAL A CA 1
ATOM 762 C C . VAL A 1 97 ? 9.532 -5.766 -12.194 1.00 96.44 97 VAL A C 1
ATOM 764 O O . VAL A 1 97 ? 10.656 -6.127 -11.850 1.00 96.44 97 VAL A O 1
ATOM 767 N N . ILE A 1 98 ? 8.563 -6.592 -12.558 1.00 95.88 98 ILE A N 1
ATOM 768 C CA . ILE A 1 98 ? 8.716 -8.038 -12.650 1.00 95.88 98 ILE A CA 1
ATOM 769 C C . ILE A 1 98 ? 8.318 -8.499 -14.044 1.00 95.88 98 ILE A C 1
ATOM 771 O O . ILE A 1 98 ? 7.460 -7.880 -14.682 1.00 95.88 98 ILE A O 1
ATOM 775 N N . SER A 1 99 ? 8.916 -9.587 -14.496 1.00 95.00 99 SER A N 1
ATOM 776 C CA . SER A 1 99 ? 8.580 -10.269 -15.738 1.00 95.00 99 SER A CA 1
ATOM 777 C C . SER A 1 99 ? 8.281 -11.743 -15.468 1.00 95.00 99 SER A C 1
ATOM 779 O O . SER A 1 99 ? 8.540 -12.250 -14.377 1.00 95.00 99 SER A O 1
ATOM 781 N N . TRP A 1 100 ? 7.661 -12.423 -16.428 1.00 94.25 100 TRP A N 1
ATOM 782 C CA . TRP A 1 100 ? 7.438 -13.868 -16.364 1.00 94.25 100 TRP A CA 1
ATOM 783 C C . TRP A 1 100 ? 8.232 -14.572 -17.457 1.00 94.25 100 TRP A C 1
ATOM 785 O O . TRP A 1 100 ? 8.186 -14.154 -18.616 1.00 94.25 100 TRP A O 1
ATOM 795 N N . SER A 1 101 ? 8.919 -15.653 -17.094 1.00 92.00 101 SER A N 1
ATOM 796 C CA . SER A 1 101 ? 9.741 -16.439 -18.011 1.00 92.00 101 SER A CA 1
ATOM 797 C C . SER A 1 101 ? 9.269 -17.887 -18.033 1.00 92.00 101 SER A C 1
ATOM 799 O O . SER A 1 101 ? 9.326 -18.607 -17.038 1.00 92.00 101 SER A O 1
ATOM 801 N N . VAL A 1 102 ? 8.822 -18.353 -19.200 1.00 91.56 102 VAL A N 1
ATOM 802 C CA . VAL A 1 102 ? 8.380 -19.748 -19.389 1.00 91.56 102 VAL A CA 1
ATOM 803 C C . VAL A 1 102 ? 9.559 -20.728 -19.365 1.00 91.56 102 VAL A C 1
ATOM 805 O O . VAL A 1 102 ? 9.370 -21.924 -19.154 1.00 91.56 102 VAL A O 1
ATOM 808 N N . VAL A 1 103 ? 10.788 -20.245 -19.576 1.00 92.00 103 VAL A N 1
ATOM 809 C CA . VAL A 1 103 ? 11.996 -21.086 -19.543 1.00 92.00 103 VAL A CA 1
ATOM 810 C C . VAL A 1 103 ? 12.375 -21.452 -18.109 1.00 92.00 103 VAL A C 1
ATOM 812 O O . VAL A 1 103 ? 12.750 -22.599 -17.860 1.00 92.00 103 VAL A O 1
ATOM 815 N N . SER A 1 104 ? 12.305 -20.489 -17.187 1.00 88.00 104 SER A N 1
ATOM 816 C CA . SER A 1 104 ? 12.568 -20.697 -15.758 1.00 88.00 104 SER A CA 1
ATOM 817 C C . SER A 1 104 ? 11.323 -21.137 -14.981 1.00 88.00 104 SER A C 1
ATOM 819 O O . SER A 1 104 ? 11.481 -21.700 -13.901 1.00 88.00 104 SER A O 1
ATOM 821 N N . ASP A 1 105 ? 10.127 -20.955 -15.556 1.00 89.50 105 ASP A N 1
ATOM 822 C CA . ASP A 1 105 ? 8.824 -21.212 -14.923 1.00 89.50 105 ASP A CA 1
ATOM 823 C C . ASP A 1 105 ? 8.659 -20.424 -13.609 1.00 89.50 105 ASP A C 1
ATOM 825 O O . ASP A 1 105 ? 8.116 -20.925 -12.624 1.00 89.50 105 ASP A O 1
ATOM 829 N N . ASP A 1 106 ? 9.177 -19.190 -13.585 1.00 90.69 106 ASP A N 1
ATOM 830 C CA . ASP A 1 106 ? 9.166 -18.314 -12.411 1.00 90.69 106 ASP A CA 1
ATOM 831 C C . ASP A 1 106 ? 9.044 -16.827 -12.799 1.00 90.69 106 ASP A C 1
ATOM 833 O O . ASP A 1 106 ? 9.234 -16.427 -13.956 1.00 90.69 106 ASP A O 1
ATOM 837 N N . TYR A 1 107 ? 8.720 -15.996 -11.806 1.00 92.81 107 TYR A N 1
ATOM 838 C CA . TYR A 1 107 ? 8.763 -14.544 -11.931 1.00 92.81 107 TYR A CA 1
ATOM 839 C C . TYR A 1 107 ? 10.203 -14.046 -11.800 1.00 92.81 107 TYR A C 1
ATOM 841 O O . TYR A 1 107 ? 10.910 -14.363 -10.844 1.00 92.81 107 TYR A O 1
ATOM 849 N N . GLU A 1 108 ? 10.622 -13.186 -12.718 1.00 93.50 108 GLU A N 1
ATOM 850 C CA . GLU A 1 108 ? 11.943 -12.568 -12.706 1.00 93.50 108 GLU A CA 1
ATOM 851 C C . GLU A 1 108 ? 11.832 -11.112 -12.236 1.00 93.50 108 GLU A C 1
ATOM 853 O O . GLU A 1 108 ? 10.948 -10.357 -12.644 1.00 93.50 108 GLU A O 1
ATOM 858 N N . LEU A 1 109 ? 12.715 -10.712 -11.317 1.00 94.81 109 LEU A N 1
ATOM 859 C CA . LEU A 1 109 ? 12.784 -9.337 -10.834 1.00 94.81 109 LEU A CA 1
ATOM 860 C C . LEU A 1 109 ? 13.693 -8.516 -11.750 1.00 94.81 109 LEU A C 1
ATOM 862 O O . LEU A 1 109 ? 14.907 -8.704 -11.736 1.00 94.81 109 LEU A O 1
ATOM 866 N N . GLU A 1 110 ? 13.120 -7.553 -12.467 1.00 94.62 110 GLU A N 1
ATOM 867 C CA . GLU A 1 110 ? 13.881 -6.646 -13.332 1.00 94.62 110 GLU A CA 1
ATOM 868 C C . GLU A 1 110 ? 14.619 -5.586 -12.509 1.00 94.62 110 GLU A C 1
ATOM 870 O O . GLU A 1 110 ? 15.820 -5.368 -12.661 1.00 94.62 110 GLU A O 1
ATOM 875 N N . TRP A 1 111 ? 13.894 -4.916 -11.609 1.00 95.19 111 TRP A N 1
ATOM 876 C CA . TRP A 1 111 ? 14.456 -3.973 -10.643 1.00 95.19 111 TRP A CA 1
ATOM 877 C C . TRP A 1 111 ? 13.456 -3.677 -9.520 1.00 95.19 111 TRP A C 1
ATOM 879 O O . TRP A 1 111 ? 12.244 -3.843 -9.675 1.00 95.19 111 TRP A O 1
ATOM 889 N N . SER A 1 112 ? 13.960 -3.207 -8.375 1.00 95.69 112 SER A N 1
ATOM 890 C CA . SER A 1 112 ? 13.135 -2.739 -7.256 1.00 95.69 112 SER A CA 1
ATOM 891 C C . SER A 1 112 ? 13.776 -1.557 -6.540 1.00 95.69 112 SER A C 1
ATOM 893 O O . SER A 1 112 ? 14.872 -1.666 -5.980 1.00 95.69 112 SER A O 1
ATOM 895 N N . HIS A 1 113 ? 13.054 -0.440 -6.507 1.00 95.62 113 HIS A N 1
ATOM 896 C CA . HIS A 1 113 ? 13.474 0.777 -5.824 1.00 95.62 113 HIS A CA 1
ATOM 897 C C . HIS A 1 113 ? 12.430 1.237 -4.814 1.00 95.62 113 HIS A C 1
ATOM 899 O O . HIS A 1 113 ? 11.221 1.052 -4.979 1.00 95.62 113 HIS A O 1
ATOM 905 N N . THR A 1 114 ? 12.918 1.841 -3.735 1.00 94.69 114 THR A N 1
ATOM 906 C CA . THR A 1 114 ? 12.094 2.258 -2.606 1.00 94.69 114 THR A CA 1
ATOM 907 C C . THR A 1 114 ? 12.355 3.705 -2.232 1.00 94.69 114 THR A C 1
ATOM 909 O O . THR A 1 114 ? 13.433 4.251 -2.456 1.00 94.69 114 THR A O 1
ATOM 912 N N . GLN A 1 115 ? 11.337 4.323 -1.644 1.00 91.44 115 GLN A N 1
ATOM 913 C CA . GLN A 1 115 ? 11.427 5.593 -0.942 1.00 91.44 115 GLN A CA 1
ATOM 914 C C . GLN A 1 115 ? 10.697 5.464 0.398 1.00 91.44 115 GLN A C 1
ATOM 916 O O . GLN A 1 115 ? 9.516 5.101 0.445 1.00 91.44 115 GLN A O 1
ATOM 921 N N . GLY A 1 116 ? 11.386 5.773 1.498 1.00 84.31 116 GLY A N 1
ATOM 922 C CA . GLY A 1 116 ? 10.909 5.547 2.870 1.00 84.31 116 GLY A CA 1
ATOM 923 C C . GLY A 1 116 ? 11.509 4.313 3.528 1.00 84.31 116 GLY A C 1
ATOM 924 O O . GLY A 1 116 ? 12.629 3.928 3.217 1.00 84.31 116 GLY A O 1
ATOM 925 N N . THR A 1 117 ? 10.763 3.682 4.442 1.00 78.12 117 THR A N 1
ATOM 926 C CA . THR A 1 117 ? 11.278 2.543 5.233 1.00 78.12 117 THR A CA 1
ATOM 927 C C . THR A 1 117 ? 11.065 1.170 4.586 1.00 78.12 117 THR A C 1
ATOM 929 O O . THR A 1 117 ? 11.273 0.143 5.226 1.00 78.12 117 THR A O 1
ATOM 932 N N . PHE A 1 118 ? 10.695 1.116 3.302 1.00 80.56 118 PHE A N 1
ATOM 933 C CA . PHE A 1 118 ? 10.661 -0.149 2.569 1.00 80.56 118 PHE A CA 1
ATOM 934 C C . PHE A 1 118 ? 12.070 -0.667 2.270 1.00 80.56 118 PHE A C 1
ATOM 936 O O . PHE A 1 118 ? 12.916 0.059 1.744 1.00 80.56 118 PHE A O 1
ATOM 943 N N . ALA A 1 119 ? 12.270 -1.966 2.486 1.00 83.31 119 ALA A N 1
ATOM 944 C CA . ALA A 1 119 ? 13.354 -2.699 1.847 1.00 83.31 119 ALA A CA 1
ATOM 945 C C . ALA A 1 119 ? 13.011 -2.957 0.370 1.00 83.31 119 ALA A C 1
ATOM 947 O O . ALA A 1 119 ? 11.864 -3.298 0.048 1.00 83.31 119 ALA A O 1
ATOM 948 N N . SER A 1 120 ? 13.999 -2.814 -0.519 1.00 85.75 120 SER A N 1
ATOM 949 C CA . SER A 1 120 ? 13.865 -3.249 -1.914 1.00 85.75 120 SER A CA 1
ATOM 950 C C . SER A 1 120 ? 13.444 -4.713 -1.974 1.00 85.75 120 SER A C 1
ATOM 952 O O . SER A 1 120 ? 13.837 -5.523 -1.131 1.00 85.75 120 SER A O 1
ATOM 954 N N . LEU A 1 121 ? 12.613 -5.043 -2.958 1.00 91.19 121 LEU A N 1
ATOM 955 C CA . LEU A 1 121 ? 12.212 -6.417 -3.210 1.00 91.19 121 LEU A CA 1
ATOM 956 C C . LEU A 1 121 ? 13.435 -7.196 -3.708 1.00 91.19 1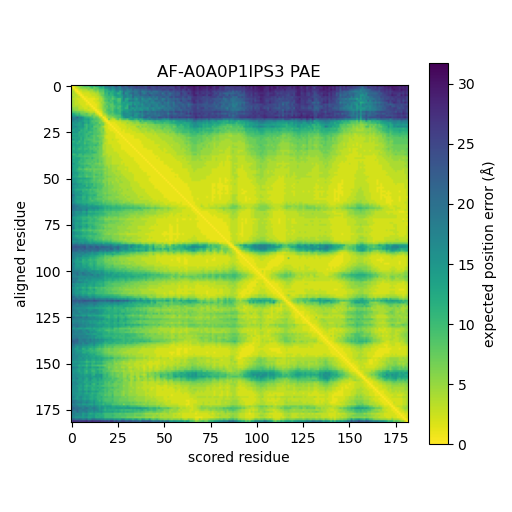21 LEU A C 1
ATOM 958 O O . LEU A 1 121 ? 14.155 -6.717 -4.580 1.00 91.19 121 LEU A O 1
ATOM 962 N N . SER A 1 122 ? 13.685 -8.369 -3.131 1.00 91.31 122 SER A N 1
ATOM 963 C CA . SER A 1 122 ? 14.693 -9.315 -3.613 1.00 91.31 122 SER A CA 1
ATOM 964 C C . SER A 1 122 ? 14.030 -10.425 -4.427 1.00 91.31 122 SER A C 1
ATOM 966 O O . SER A 1 122 ? 12.829 -10.656 -4.289 1.00 91.31 122 SER A O 1
ATOM 968 N N . ALA A 1 123 ? 14.815 -11.148 -5.230 1.00 86.94 123 ALA A N 1
ATOM 969 C CA . ALA A 1 123 ? 14.329 -12.327 -5.950 1.00 86.94 123 ALA A CA 1
ATOM 970 C C . ALA A 1 123 ? 13.750 -13.387 -4.988 1.00 86.94 123 ALA A C 1
ATOM 972 O O . ALA A 1 123 ? 12.637 -13.857 -5.186 1.00 86.94 123 ALA A O 1
ATOM 973 N N . ASP A 1 124 ? 14.425 -13.665 -3.865 1.00 87.19 124 ASP A N 1
ATOM 974 C CA . ASP A 1 124 ? 13.914 -14.612 -2.859 1.00 87.19 124 ASP A CA 1
ATOM 975 C C . ASP A 1 124 ? 12.554 -14.181 -2.281 1.00 87.19 124 ASP A C 1
ATOM 977 O O . ASP A 1 124 ? 11.669 -15.005 -2.038 1.00 87.19 124 ASP A O 1
ATOM 981 N N . ALA A 1 125 ? 12.369 -12.875 -2.058 1.00 88.12 125 ALA A N 1
ATOM 982 C CA . ALA A 1 125 ? 11.109 -12.333 -1.565 1.00 88.12 125 ALA A CA 1
ATOM 983 C C . ALA A 1 125 ? 10.012 -12.355 -2.642 1.00 88.12 125 ALA A C 1
ATOM 985 O O . ALA A 1 125 ? 8.846 -12.557 -2.302 1.00 88.12 125 ALA A O 1
ATOM 986 N N . LEU A 1 126 ? 10.360 -12.193 -3.923 1.00 90.12 126 LEU A N 1
ATOM 987 C CA . LEU A 1 126 ? 9.418 -12.302 -5.041 1.00 90.12 126 LEU A CA 1
ATOM 988 C C . LEU A 1 126 ? 8.780 -13.696 -5.102 1.00 90.12 126 LEU A C 1
ATOM 990 O O . LEU A 1 126 ? 7.562 -13.799 -5.238 1.00 90.12 126 LEU A O 1
ATOM 994 N N . ASN A 1 127 ? 9.554 -14.753 -4.859 1.00 85.12 127 ASN A N 1
ATOM 995 C CA . ASN A 1 127 ? 9.042 -16.127 -4.880 1.00 85.12 127 ASN A CA 1
ATOM 996 C C . ASN A 1 127 ? 7.972 -16.362 -3.803 1.00 85.12 127 ASN A C 1
ATOM 998 O O . ASN A 1 127 ? 6.999 -17.084 -4.029 1.00 85.12 127 ASN A O 1
ATOM 1002 N N . SER A 1 128 ? 8.087 -15.682 -2.655 1.00 88.31 128 SER A N 1
ATOM 1003 C CA . SER A 1 128 ? 7.065 -15.711 -1.597 1.00 88.31 128 SER A CA 1
ATOM 1004 C C . SER A 1 128 ? 5.765 -14.976 -1.960 1.00 88.31 128 SER A C 1
ATOM 1006 O O . SER A 1 128 ? 4.745 -15.159 -1.297 1.00 88.31 128 SER A O 1
ATOM 1008 N N . LEU A 1 129 ? 5.784 -14.147 -3.010 1.00 88.75 129 LEU A N 1
ATOM 1009 C CA . LEU A 1 129 ? 4.628 -13.404 -3.516 1.00 88.75 129 LEU A CA 1
ATOM 1010 C C . LEU A 1 129 ? 3.939 -14.095 -4.697 1.00 88.75 129 LEU A C 1
ATOM 1012 O O . LEU A 1 129 ? 2.876 -13.630 -5.103 1.00 88.75 129 LEU A O 1
ATOM 1016 N N . SER A 1 130 ? 4.498 -15.189 -5.220 1.00 84.94 130 SER A N 1
ATOM 1017 C CA . SER A 1 130 ? 4.002 -15.909 -6.404 1.00 84.94 130 SER A CA 1
ATOM 1018 C C . SER A 1 130 ? 2.498 -16.216 -6.355 1.00 84.94 130 SER A C 1
ATOM 1020 O O . SER A 1 130 ? 1.796 -15.974 -7.332 1.00 84.94 130 SER A O 1
ATOM 1022 N N . GLU A 1 131 ? 1.966 -16.639 -5.202 1.00 89.06 131 GLU A N 1
ATOM 1023 C CA . GLU A 1 131 ? 0.531 -16.927 -5.013 1.00 89.06 131 GLU A CA 1
ATOM 1024 C C . GLU A 1 131 ? -0.382 -15.690 -5.116 1.00 89.06 131 GLU A C 1
ATOM 1026 O O . GLU A 1 131 ? -1.590 -15.814 -5.323 1.00 89.06 131 GLU A O 1
ATOM 1031 N N . ARG A 1 132 ? 0.171 -14.486 -4.937 1.00 90.69 132 ARG A N 1
ATOM 1032 C CA . ARG A 1 132 ? -0.559 -13.207 -4.995 1.00 90.69 132 ARG A CA 1
ATOM 1033 C C . ARG A 1 132 ? -0.472 -12.544 -6.367 1.00 90.69 132 ARG A C 1
ATOM 1035 O O . ARG A 1 132 ? -1.165 -11.551 -6.594 1.00 90.69 132 ARG A O 1
ATOM 1042 N N . LEU A 1 133 ? 0.397 -13.046 -7.240 1.00 92.00 133 LEU A N 1
ATOM 1043 C CA . LEU A 1 133 ? 0.624 -12.507 -8.572 1.00 92.00 133 LEU A CA 1
ATOM 1044 C C . LEU A 1 133 ? -0.282 -13.208 -9.597 1.00 92.00 133 LEU A C 1
ATOM 1046 O O . LEU A 1 133 ? -0.598 -14.391 -9.449 1.00 92.00 133 LEU A O 1
ATOM 1050 N N . PRO A 1 134 ? -0.762 -12.483 -10.620 1.00 91.88 134 PRO A N 1
ATOM 1051 C CA . PRO A 1 134 ? -1.603 -13.067 -11.654 1.00 91.88 134 PRO A CA 1
ATOM 1052 C C . PRO A 1 134 ? -0.772 -13.920 -12.616 1.00 91.88 134 PRO A C 1
ATOM 1054 O O . PRO A 1 134 ? 0.396 -13.644 -12.852 1.00 91.88 134 PRO A O 1
ATOM 1057 N N . THR A 1 135 ? -1.407 -14.885 -13.276 1.00 89.88 135 THR A N 1
ATOM 1058 C CA . THR A 1 135 ? -0.778 -15.616 -14.385 1.00 89.88 135 THR A CA 1
ATOM 1059 C C . THR A 1 135 ? -0.412 -14.661 -15.526 1.00 89.88 135 THR A C 1
ATOM 1061 O O . THR A 1 135 ? -1.284 -13.935 -16.016 1.00 89.88 135 THR A O 1
ATOM 1064 N N . MET A 1 136 ? 0.843 -14.698 -15.968 1.00 92.69 136 MET A N 1
ATOM 1065 C CA . MET A 1 136 ? 1.408 -13.819 -16.997 1.00 92.69 136 MET A CA 1
ATOM 1066 C C . MET A 1 136 ? 1.790 -14.606 -18.256 1.00 92.69 136 MET A C 1
ATOM 1068 O O . MET A 1 136 ? 2.055 -15.807 -18.196 1.00 92.69 136 MET A O 1
ATOM 1072 N N . ALA A 1 137 ? 1.791 -13.942 -19.412 1.00 92.00 137 ALA A N 1
ATOM 1073 C CA . ALA A 1 137 ? 2.369 -14.503 -20.631 1.00 92.00 137 ALA A CA 1
ATOM 1074 C C . ALA A 1 137 ? 3.906 -14.412 -20.610 1.00 92.00 137 ALA A C 1
ATOM 1076 O O . ALA A 1 137 ? 4.481 -13.616 -19.870 1.00 92.00 137 ALA A O 1
ATOM 1077 N N . ASP A 1 138 ? 4.573 -15.212 -21.444 1.00 92.44 138 ASP A N 1
ATOM 1078 C CA . ASP A 1 138 ? 6.034 -15.181 -21.580 1.00 92.44 138 ASP A CA 1
ATOM 1079 C C . ASP A 1 138 ? 6.538 -13.789 -21.987 1.00 92.44 138 ASP A C 1
ATOM 1081 O O . ASP A 1 138 ? 6.038 -13.199 -22.951 1.00 92.44 138 ASP A O 1
ATOM 1085 N N . GLY A 1 139 ? 7.504 -13.259 -21.238 1.00 88.50 139 GLY A N 1
ATOM 1086 C CA . GLY A 1 139 ? 8.073 -11.926 -21.441 1.00 88.50 139 GLY A CA 1
ATOM 1087 C C . GLY A 1 139 ? 7.125 -10.764 -21.120 1.00 88.50 139 GLY A C 1
ATOM 1088 O O . GLY A 1 139 ? 7.458 -9.610 -21.394 1.00 88.50 139 GLY A O 1
ATOM 1089 N N . GLU A 1 140 ? 5.940 -11.028 -20.563 1.00 92.31 140 GLU A N 1
ATOM 1090 C CA . GLU A 1 140 ? 5.060 -9.977 -20.060 1.00 92.31 140 GLU A CA 1
ATOM 1091 C C . GLU A 1 140 ? 5.708 -9.298 -18.849 1.00 92.31 140 GLU A C 1
ATOM 1093 O O . GLU A 1 140 ? 6.360 -9.961 -18.045 1.00 92.31 140 GLU A O 1
ATOM 1098 N N . THR A 1 141 ? 5.509 -7.988 -18.692 1.00 95.12 141 THR A N 1
ATOM 1099 C CA . THR A 1 141 ? 6.002 -7.238 -17.533 1.00 95.12 141 THR A CA 1
ATOM 1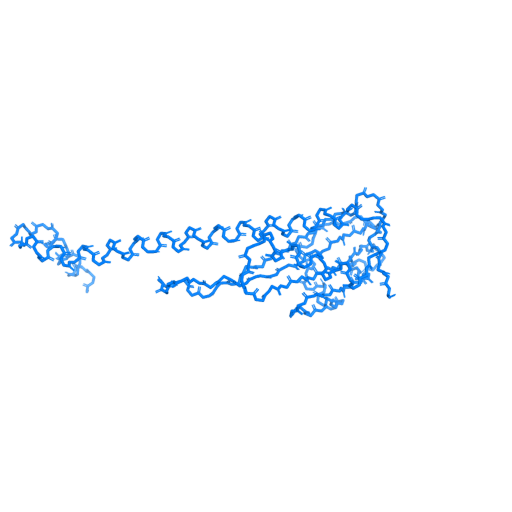100 C C . THR A 1 141 ? 4.854 -6.647 -16.717 1.00 95.12 141 THR A C 1
ATOM 1102 O O . THR A 1 141 ? 3.826 -6.214 -17.250 1.00 95.12 141 THR A O 1
ATOM 1105 N N . LEU A 1 142 ? 5.036 -6.604 -15.398 1.00 96.00 142 LEU A N 1
ATOM 1106 C CA . LEU A 1 142 ? 4.148 -5.929 -14.458 1.00 96.00 142 LEU A CA 1
ATOM 1107 C C . LEU A 1 142 ? 4.931 -4.936 -13.610 1.00 96.00 142 LEU A C 1
ATOM 1109 O O . LEU A 1 142 ? 6.035 -5.208 -13.146 1.00 96.00 142 LEU A O 1
ATOM 1113 N N . ILE A 1 143 ? 4.306 -3.791 -13.361 1.00 96.81 143 ILE A N 1
ATOM 1114 C CA . ILE A 1 143 ? 4.755 -2.826 -12.367 1.00 96.81 143 ILE A CA 1
ATOM 1115 C C . ILE A 1 143 ? 4.026 -3.159 -11.070 1.00 96.81 143 ILE A C 1
ATOM 1117 O O . ILE A 1 143 ? 2.801 -3.040 -10.992 1.00 96.81 143 ILE A O 1
ATOM 1121 N N . LEU A 1 144 ? 4.783 -3.559 -10.056 1.00 96.19 144 LEU A N 1
ATOM 1122 C CA . LEU A 1 144 ? 4.313 -3.774 -8.700 1.00 96.19 144 LEU A CA 1
ATOM 1123 C C . LEU A 1 144 ? 4.548 -2.509 -7.873 1.00 96.19 144 LEU A C 1
ATOM 1125 O O . LEU A 1 144 ? 5.686 -2.099 -7.644 1.00 96.19 144 LEU A O 1
ATOM 1129 N N . VAL A 1 145 ? 3.459 -1.902 -7.415 1.00 96.50 145 VAL A N 1
ATOM 1130 C CA . VAL A 1 145 ? 3.457 -0.735 -6.536 1.00 96.50 145 VAL A CA 1
ATOM 1131 C C . VAL A 1 145 ? 2.945 -1.156 -5.172 1.00 96.50 145 VAL A C 1
ATOM 1133 O O . VAL A 1 145 ? 1.801 -1.591 -5.015 1.00 96.50 145 VAL A O 1
ATOM 1136 N N . GLU A 1 146 ? 3.799 -0.994 -4.175 1.00 95.19 146 GLU A N 1
ATOM 1137 C CA . GLU A 1 146 ? 3.480 -1.263 -2.785 1.00 95.19 146 GLU A CA 1
ATOM 1138 C C . GLU A 1 146 ? 3.620 0.015 -1.977 1.00 95.19 146 GLU A C 1
ATOM 1140 O O . GLU A 1 146 ? 4.616 0.736 -2.074 1.00 95.19 146 GLU A O 1
ATOM 1145 N N . THR A 1 147 ? 2.608 0.298 -1.169 1.00 94.06 147 THR A N 1
ATOM 1146 C CA . THR A 1 147 ? 2.609 1.458 -0.283 1.00 94.06 147 THR A CA 1
ATOM 1147 C C . THR A 1 147 ? 2.278 1.038 1.133 1.00 94.06 147 THR A C 1
ATOM 1149 O O . THR A 1 147 ? 1.603 0.030 1.356 1.00 94.06 147 THR A O 1
ATOM 1152 N N . TYR A 1 148 ? 2.744 1.816 2.103 1.00 91.00 148 TYR A N 1
ATOM 1153 C CA . TYR A 1 148 ? 2.194 1.765 3.450 1.00 91.00 148 TYR A CA 1
ATOM 1154 C C . TYR A 1 148 ? 2.012 3.178 4.003 1.00 91.00 148 TYR A C 1
ATOM 1156 O O . TYR A 1 148 ? 2.741 4.107 3.650 1.00 91.00 148 TYR A O 1
ATOM 1164 N N . SER A 1 149 ? 1.040 3.312 4.892 1.00 90.31 149 SER A N 1
ATOM 1165 C CA . SER A 1 149 ? 0.777 4.482 5.719 1.00 90.31 149 SER A CA 1
ATOM 1166 C C . SER A 1 149 ? 0.334 3.994 7.100 1.00 90.31 149 SER A C 1
ATOM 1168 O O . SER A 1 149 ? -0.218 2.896 7.226 1.00 90.31 149 SER A O 1
ATOM 1170 N N . THR A 1 150 ? 0.602 4.778 8.137 1.00 89.38 150 THR A N 1
ATOM 1171 C CA . THR A 1 150 ? 0.140 4.491 9.498 1.00 89.38 150 THR A CA 1
ATOM 1172 C C . THR A 1 150 ? -1.011 5.428 9.823 1.00 89.38 150 THR A C 1
ATOM 1174 O O . THR A 1 150 ? -0.871 6.642 9.719 1.00 89.38 150 THR A O 1
ATOM 1177 N N . TYR A 1 151 ? -2.146 4.852 10.205 1.00 88.81 151 TYR A N 1
ATOM 1178 C CA . TYR A 1 151 ? -3.271 5.567 10.782 1.00 88.81 151 TYR A CA 1
ATOM 1179 C C . TYR A 1 151 ? -3.131 5.576 12.304 1.00 88.81 151 TYR A C 1
ATOM 1181 O O . TYR A 1 151 ? -3.107 4.516 12.937 1.00 88.81 151 TYR A O 1
ATOM 1189 N N . GLU A 1 152 ? -3.059 6.775 12.872 1.00 90.06 152 GLU A N 1
ATOM 1190 C CA . GLU A 1 152 ? -2.975 7.021 14.310 1.00 90.06 152 GLU A CA 1
ATOM 1191 C C . GLU A 1 152 ? -4.307 7.624 14.784 1.00 90.06 152 GLU A C 1
ATOM 1193 O O . GLU A 1 152 ? -4.615 8.776 14.465 1.00 90.06 152 GLU A O 1
ATOM 1198 N N . PRO A 1 153 ? -5.144 6.868 15.518 1.00 89.38 153 PRO A N 1
ATOM 1199 C CA . PRO A 1 153 ? -6.435 7.374 15.961 1.00 89.38 153 PRO A CA 1
ATOM 1200 C C . PRO A 1 153 ? -6.276 8.541 16.940 1.00 89.38 153 PRO A C 1
ATOM 1202 O O . PRO A 1 153 ? -5.553 8.439 17.931 1.00 89.38 153 PRO A O 1
ATOM 1205 N N . ALA A 1 154 ? -7.069 9.601 16.764 1.00 87.44 154 ALA A N 1
ATOM 1206 C CA . ALA A 1 154 ? -7.091 10.732 17.699 1.00 87.44 154 ALA A CA 1
ATOM 1207 C C . ALA A 1 154 ? -7.505 10.336 19.135 1.00 87.44 154 ALA A C 1
ATOM 1209 O O . ALA A 1 154 ? -7.200 11.038 20.101 1.00 87.44 154 ALA A O 1
ATOM 1210 N N . LEU A 1 155 ? -8.237 9.225 19.284 1.00 87.44 155 LEU A N 1
ATOM 1211 C CA . LEU A 1 155 ? -8.726 8.702 20.558 1.00 87.44 155 LEU A CA 1
ATOM 1212 C C . LEU A 1 155 ? -8.613 7.177 20.592 1.00 87.44 155 LEU A C 1
ATOM 1214 O O . LEU A 1 155 ? -9.038 6.484 19.666 1.00 87.44 155 LEU A O 1
ATOM 1218 N N . ASN A 1 156 ? -8.129 6.637 21.711 1.00 84.25 156 ASN A N 1
ATOM 1219 C CA . ASN A 1 156 ? -8.054 5.193 21.898 1.00 84.25 156 ASN A CA 1
ATOM 1220 C C . ASN A 1 156 ? -9.402 4.622 22.366 1.00 84.25 156 ASN A C 1
ATOM 1222 O O . ASN A 1 156 ? -9.699 4.557 23.558 1.00 84.25 156 ASN A O 1
ATOM 1226 N N . VAL A 1 157 ? -10.208 4.189 21.398 1.00 84.12 157 VAL A N 1
ATOM 1227 C CA . VAL A 1 157 ? -11.486 3.483 21.606 1.00 84.12 157 VAL A CA 1
ATOM 1228 C C . VAL A 1 157 ? -11.355 1.960 21.445 1.00 84.12 157 VAL A C 1
ATOM 1230 O O . VAL A 1 157 ? -12.358 1.265 21.302 1.00 84.12 157 VAL A O 1
ATOM 1233 N N . GLY A 1 158 ? -10.124 1.435 21.468 1.00 81.50 158 GLY A N 1
ATOM 1234 C CA . GLY A 1 158 ? -9.818 0.012 21.282 1.00 81.50 158 GLY A CA 1
ATOM 1235 C C . GLY A 1 158 ? -9.335 -0.379 19.881 1.00 81.50 158 GLY A C 1
ATOM 1236 O O . GLY A 1 158 ? -9.087 -1.559 19.656 1.00 81.50 158 GLY A O 1
ATOM 1237 N N . LEU A 1 159 ? -9.184 0.578 18.955 1.00 83.81 159 LEU A N 1
ATOM 1238 C CA . LEU A 1 159 ? -8.630 0.330 17.617 1.00 83.81 159 LEU A CA 1
ATOM 1239 C C . LEU A 1 159 ? -7.089 0.289 17.630 1.00 83.81 159 LEU A C 1
ATOM 1241 O O . LEU A 1 159 ? -6.501 -0.596 17.020 1.00 83.81 159 LEU A O 1
ATOM 1245 N N . GLY A 1 160 ? -6.442 1.211 18.356 1.00 87.00 160 GLY A N 1
ATOM 1246 C CA . GLY A 1 160 ? -4.983 1.388 18.324 1.00 87.00 160 GLY A CA 1
ATOM 1247 C C . GLY A 1 160 ? -4.458 1.805 16.944 1.00 87.00 160 GLY A C 1
ATOM 1248 O O . GLY A 1 160 ? -5.243 2.051 16.028 1.00 87.00 160 GLY A O 1
ATOM 1249 N N . ASP A 1 161 ? -3.138 1.871 16.803 1.00 89.00 161 ASP A N 1
ATOM 1250 C CA . ASP 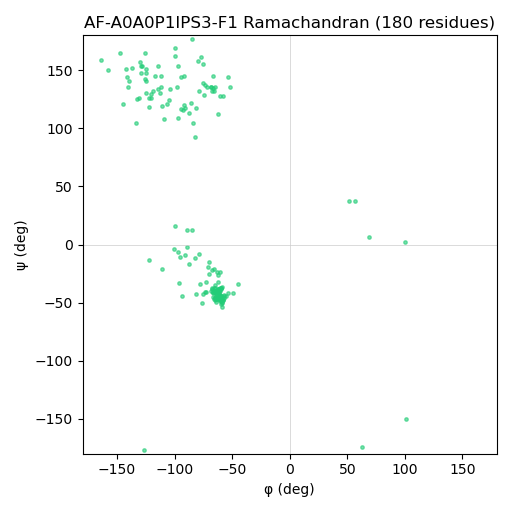A 1 161 ? -2.491 2.252 15.54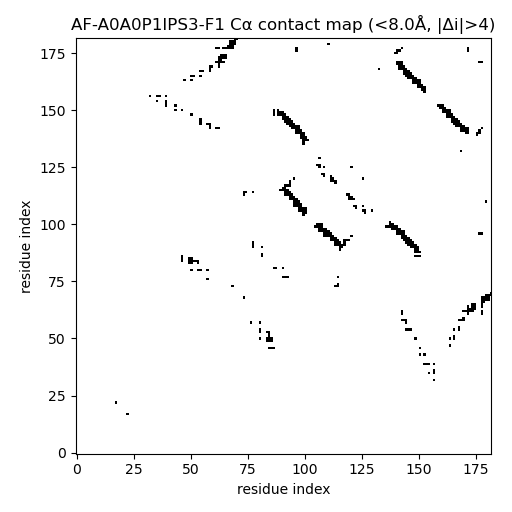5 1.00 89.00 161 ASP A CA 1
ATOM 1251 C C . ASP A 1 161 ? -2.712 1.171 14.484 1.00 89.00 161 ASP A C 1
ATOM 1253 O O . ASP A 1 161 ? -2.574 -0.027 14.751 1.00 89.00 161 ASP A O 1
ATOM 1257 N N . GLN A 1 162 ? -3.057 1.591 13.269 1.00 87.38 162 GLN A N 1
ATOM 1258 C CA . GLN A 1 162 ? -3.353 0.685 12.164 1.00 87.38 162 GLN A CA 1
ATOM 1259 C C . GLN A 1 162 ? -2.425 0.967 10.991 1.00 87.38 162 GLN A C 1
ATOM 1261 O O . GLN A 1 162 ? -2.361 2.085 10.489 1.00 87.38 162 GLN A O 1
ATOM 1266 N N . GLN A 1 163 ? -1.736 -0.062 10.500 1.00 88.88 163 GLN A N 1
ATOM 1267 C CA . GLN A 1 163 ? -0.985 0.060 9.257 1.00 88.88 163 GLN A CA 1
ATOM 1268 C C . GLN A 1 163 ? -1.908 -0.214 8.066 1.00 88.88 163 GLN A C 1
ATOM 1270 O O . GLN A 1 163 ? -2.475 -1.299 7.930 1.00 88.88 163 GLN A O 1
ATOM 1275 N N . VAL A 1 164 ? -2.021 0.766 7.177 1.00 90.38 164 VAL A N 1
ATOM 1276 C CA . VAL A 1 164 ? -2.701 0.635 5.891 1.00 90.38 164 VAL A CA 1
ATOM 1277 C C . VAL A 1 164 ? -1.645 0.351 4.836 1.00 90.38 164 VAL A C 1
ATOM 1279 O O . VAL A 1 164 ? -0.860 1.229 4.490 1.00 90.38 164 VAL A O 1
ATOM 1282 N N . SER A 1 165 ? -1.615 -0.878 4.328 1.00 92.19 165 SER A N 1
ATOM 1283 C CA . SER A 1 165 ? -0.735 -1.271 3.226 1.00 92.19 165 SER A CA 1
ATOM 1284 C C . SER A 1 165 ? -1.535 -1.568 1.966 1.00 92.19 165 SER A C 1
ATOM 1286 O O . SER A 1 165 ? -2.651 -2.086 2.028 1.00 92.19 165 SER A O 1
ATOM 1288 N N . THR A 1 166 ? -0.949 -1.239 0.818 1.00 93.69 166 THR A N 1
ATOM 1289 C CA . THR A 1 166 ? -1.543 -1.494 -0.494 1.00 93.69 166 THR A CA 1
ATOM 1290 C C . THR A 1 166 ? -0.564 -2.282 -1.355 1.00 93.69 166 THR A C 1
ATOM 1292 O O . THR A 1 166 ? 0.642 -2.055 -1.293 1.00 93.69 166 THR A O 1
ATOM 1295 N N . PHE A 1 167 ? -1.087 -3.211 -2.154 1.00 94.44 167 PHE A N 1
ATOM 1296 C CA . PHE A 1 167 ? -0.330 -4.050 -3.081 1.00 94.44 167 PHE A CA 1
ATOM 1297 C C . PHE A 1 167 ? -1.061 -4.049 -4.422 1.00 94.44 167 PHE A C 1
ATOM 1299 O O . PHE A 1 167 ? -2.124 -4.659 -4.544 1.00 94.44 167 PHE A O 1
ATOM 1306 N N . ILE A 1 168 ? -0.531 -3.316 -5.398 1.00 95.81 168 ILE A N 1
ATOM 1307 C CA . ILE A 1 168 ? -1.158 -3.128 -6.709 1.00 95.81 168 ILE A CA 1
ATOM 1308 C C . ILE A 1 168 ? -0.172 -3.539 -7.789 1.00 95.81 168 ILE A C 1
ATOM 1310 O O . ILE A 1 168 ? 0.956 -3.059 -7.817 1.00 95.81 168 ILE A O 1
ATOM 1314 N N . PHE A 1 169 ? -0.622 -4.372 -8.718 1.00 94.56 169 PHE A N 1
ATOM 1315 C CA . PHE A 1 169 ? 0.107 -4.685 -9.939 1.00 94.56 169 PHE A CA 1
ATOM 1316 C C . PHE A 1 169 ? -0.632 -4.100 -11.144 1.00 94.56 169 PHE A C 1
ATOM 1318 O O . PHE A 1 169 ? -1.852 -4.229 -11.260 1.00 94.56 169 PHE A O 1
ATOM 1325 N N . THR A 1 170 ? 0.109 -3.472 -12.053 1.00 95.75 170 THR A N 1
ATOM 1326 C CA . THR A 1 170 ? -0.442 -2.885 -13.279 1.00 95.75 170 THR A CA 1
ATOM 1327 C C . THR A 1 170 ? 0.500 -3.148 -14.448 1.00 95.75 170 THR A C 1
ATOM 1329 O O . THR A 1 170 ? 1.718 -3.063 -14.311 1.00 95.75 170 THR A O 1
ATOM 1332 N N . ARG A 1 171 ? -0.063 -3.449 -15.621 1.00 95.19 171 ARG A N 1
ATOM 1333 C CA . ARG A 1 171 ? 0.700 -3.569 -16.870 1.00 95.19 171 ARG A CA 1
ATOM 1334 C C . ARG A 1 171 ? 1.127 -2.188 -17.376 1.00 95.19 171 ARG A C 1
ATOM 1336 O O . ARG A 1 171 ? 0.280 -1.287 -17.393 1.00 95.19 171 ARG A O 1
ATOM 1343 N N . PRO A 1 172 ? 2.367 -2.016 -17.859 1.00 95.38 172 PRO A N 1
ATOM 1344 C CA . PRO A 1 172 ? 2.719 -0.871 -18.688 1.00 95.38 172 PRO A CA 1
ATOM 1345 C C . PRO A 1 172 ? 1.747 -0.723 -19.871 1.00 95.38 172 PRO A C 1
ATOM 1347 O O . PRO A 1 172 ? 1.370 -1.701 -20.515 1.00 95.38 172 PRO A O 1
ATOM 1350 N N . ARG A 1 173 ? 1.300 0.503 -20.145 1.00 94.38 173 ARG A N 1
ATOM 1351 C CA . ARG A 1 173 ? 0.280 0.792 -21.166 1.00 94.38 173 ARG A CA 1
ATOM 1352 C C . ARG A 1 173 ? 0.862 1.215 -22.505 1.00 94.38 173 ARG A C 1
ATOM 1354 O O . ARG A 1 173 ? 0.244 0.956 -23.533 1.00 94.38 173 ARG A O 1
ATOM 1361 N N . PHE A 1 174 ? 2.001 1.907 -22.490 1.00 92.62 174 PHE A N 1
ATOM 1362 C CA . PHE A 1 174 ? 2.564 2.555 -23.683 1.00 92.62 174 PHE A CA 1
ATOM 1363 C C . PHE A 1 174 ? 3.984 2.098 -24.035 1.00 92.62 174 PHE A C 1
ATOM 1365 O O . PHE A 1 174 ? 4.440 2.350 -25.147 1.00 92.62 174 PHE A O 1
ATOM 1372 N N . ALA A 1 175 ? 4.664 1.408 -23.123 1.00 90.94 175 ALA A N 1
ATOM 1373 C CA . ALA A 1 175 ? 5.998 0.850 -23.311 1.00 90.94 175 ALA A CA 1
ATOM 1374 C C . ALA A 1 175 ? 5.995 -0.630 -22.891 1.00 90.94 175 ALA A C 1
ATOM 1376 O O . ALA A 1 175 ? 5.140 -1.015 -22.098 1.00 90.94 175 ALA A O 1
ATOM 1377 N N . PRO A 1 176 ? 6.922 -1.466 -23.390 1.00 89.25 176 PRO A N 1
ATOM 1378 C CA . PRO A 1 176 ? 7.009 -2.871 -22.984 1.00 89.25 176 PRO A CA 1
ATOM 1379 C C . PRO A 1 176 ? 7.443 -3.051 -21.523 1.00 89.25 176 PRO A C 1
ATOM 1381 O O . PRO A 1 176 ? 7.184 -4.098 -20.942 1.00 89.25 176 PRO A O 1
ATOM 1384 N N . GLN A 1 177 ? 8.104 -2.051 -20.934 1.00 92.38 177 GLN A N 1
ATOM 1385 C CA . GLN A 1 177 ? 8.601 -2.070 -19.562 1.00 92.38 177 GLN A CA 1
ATOM 1386 C C . GLN A 1 177 ? 8.798 -0.635 -19.061 1.00 92.38 177 GLN A C 1
ATOM 1388 O O . GLN A 1 177 ? 9.129 0.258 -19.843 1.00 92.38 177 GLN A O 1
ATOM 1393 N N . LEU A 1 178 ? 8.648 -0.430 -17.751 1.00 94.94 178 LEU A N 1
ATOM 1394 C CA . LEU A 1 178 ? 9.123 0.776 -17.079 1.00 94.94 178 LEU A CA 1
ATOM 1395 C C . LEU A 1 178 ? 10.628 0.645 -16.797 1.00 94.94 178 LEU A C 1
ATOM 1397 O O . LEU A 1 178 ? 11.054 -0.253 -16.070 1.00 94.94 178 LEU A O 1
ATOM 1401 N N . VAL A 1 179 ? 11.432 1.524 -17.389 1.00 95.56 179 VAL A N 1
ATOM 1402 C CA . VAL A 1 179 ? 12.900 1.459 -17.319 1.00 95.56 179 VAL A CA 1
ATOM 1403 C C . VAL A 1 179 ? 13.419 2.336 -16.182 1.00 95.56 179 VAL A C 1
ATOM 1405 O O . VAL A 1 179 ? 12.882 3.413 -15.932 1.00 95.56 179 VAL A O 1
ATOM 1408 N N . TRP A 1 180 ? 14.484 1.895 -15.514 1.00 95.44 180 TRP A N 1
ATOM 1409 C CA . TRP A 1 180 ? 15.175 2.678 -14.494 1.00 95.44 180 TRP A CA 1
ATOM 1410 C C . TRP A 1 180 ? 16.418 3.380 -15.057 1.00 95.44 180 TRP A C 1
ATOM 1412 O O . TRP A 1 180 ? 17.216 2.768 -15.768 1.00 95.44 180 TRP A O 1
ATOM 1422 N N . SER A 1 181 ? 16.595 4.655 -14.712 1.00 93.06 181 SER A N 1
ATOM 1423 C CA . SER A 1 181 ? 17.796 5.448 -14.966 1.00 93.06 181 SER A CA 1
ATOM 1424 C C . SER A 1 181 ? 18.553 5.649 -13.657 1.00 93.06 181 SER A C 1
ATOM 1426 O O . SER A 1 181 ? 18.019 6.208 -12.698 1.00 93.06 181 SER A O 1
ATOM 1428 N N . SER A 1 182 ? 19.805 5.189 -13.629 1.00 80.62 182 SER A N 1
ATOM 1429 C CA . SER A 1 182 ? 20.741 5.373 -12.512 1.00 80.62 182 SER A CA 1
ATOM 1430 C C . SER A 1 182 ? 21.268 6.796 -12.411 1.00 80.62 182 SER A C 1
ATOM 1432 O O . SER A 1 182 ? 21.624 7.331 -13.488 1.00 80.62 182 SER A O 1
#

Solvent-accessible surface area (backbone atoms only — not comparable to full-atom values): 10329 Å² total; per-residue (Å²): 113,68,67,60,53,51,53,49,53,50,53,58,74,69,51,84,83,66,55,70,69,61,55,46,67,58,49,48,60,53,51,53,49,50,52,52,42,52,52,51,54,52,49,54,51,50,43,47,53,33,37,50,52,25,52,52,51,54,44,55,53,57,21,59,41,73,63,65,44,36,72,67,55,50,47,50,52,42,54,50,35,40,65,52,25,70,50,93,48,83,46,29,34,33,43,31,35,36,33,28,37,74,88,77,72,46,78,42,72,76,48,46,50,53,42,66,84,47,77,57,71,45,65,76,57,50,64,76,42,51,91,81,52,78,95,71,55,75,74,38,43,35,39,36,39,36,39,38,38,51,47,73,64,97,64,86,74,81,75,60,74,41,78,47,70,45,82,48,76,41,58,45,73,77,33,86,58,74,44,80,46,134

Sequence (182 aa):
MFKKFQTFLKNFAEDSKGTVAVEAAIILPLLMWSYMAMYIFFDAYQTRSSTEKAAFTISDILSRETAAIDTTYLANMRSLFDMLSESDSATGLRVSVISWSVVSDDYELEWSHTQGTFASLSADALNSLSERLPTMADGETLILVETYSTYEPALNVGLGDQQVSTFIFTRPRFAPQLVWSS

Radius of gyration: 24.92 Å; Cα contacts (8 Å, |Δi|>4): 268; chains: 1; bounding box: 60×36×64 Å

Nearest PDB structures (foldseek):
  6a1z-assembly1_A-2  TM=4.302E-01  e=8.275E-02  Rattus norvegicus
  4gkr-assembly1_A  TM=3.378E-01  e=8.786E-02  Nakaseomyces glabratus CBS 138
  1vfv-assembly1_A  TM=3.644E-01  e=1.506E-01  Mus musculus
  2hxf-assembly1_C  TM=3.644E-01  e=1.803E-01  Mus musculus
  8kb6-assembly1_A  TM=3.325E-01  e=2.742E-01  Canis lupus familiaris

Secondary structure (DSSP, 8-state):
-HHHHHHHHHHHHH-TT--HHHHHHHHHHHHHHHHHHHHHHHHHHHHHHHHHHHHHHHHHHHHH--SPB-HHHHHHHHHHHHHHHT--S--EEEEEEEEEETTTTEEEEEEEEEEESPPPPPHHHHHTTGGGSPP--TT-EEEEEEEEEEE--SS-SS---EEEEEEEEE--SSSSSPPB--

Mean predicted aligned error: 7.3 Å

pLDDT: mean 89.62, std 7.5, range [55.56, 96.81]